Protein AF-A0A949YTV6-F1 (afdb_monomer)

Mean predicted aligned error: 7.36 Å

Nearest PDB structures (foldseek):
  6iu4-assembly1_A  TM=8.507E-01  e=2.478E-09  Eucalyptus grandis

Radius of gyration: 26.52 Å; Cα contacts (8 Å, |Δi|>4): 267; chains: 1; bounding box: 73×30×63 Å

Foldseek 3Di:
DLCLLQVLLLQLLLCLLQDQALVVSLVVSVVVLLVVLQCQLVVLLVVLVVVLVVLVVVLVVLLVVCVVCVVVLLVLQLVLVVVVPDDSVRSNVVSVVCVVPSVSSSQSSCCRVVVGHPVSRDDSNVRSNCRSVVSSVSNCQLSVLSVVDNGSVVSSVNSLVSSLVVQLVVQLVVCVVVVHDSNVSSVVSNVSSVVSSVVSNVNSNVCNVVVVVPD

Structure (mmCIF, N/CA/C/O backbone):
data_AF-A0A949YTV6-F1
#
_entry.id   AF-A0A949YTV6-F1
#
loop_
_atom_site.group_PDB
_atom_site.id
_atom_site.type_symbol
_atom_site.label_atom_id
_atom_site.label_alt_id
_atom_site.label_comp_id
_atom_site.label_asym_id
_atom_site.label_entity_id
_atom_site.label_seq_id
_atom_site.pdbx_PDB_ins_code
_atom_site.Cartn_x
_atom_site.Cartn_y
_atom_site.Cartn_z
_atom_site.occupancy
_atom_site.B_iso_or_equiv
_atom_site.auth_seq_id
_atom_site.auth_comp_id
_atom_site.auth_asym_id
_atom_site.auth_atom_id
_atom_site.pdbx_PDB_model_num
ATOM 1 N N . MET A 1 1 ? 1.262 -1.499 -7.527 1.00 82.75 1 MET A N 1
ATOM 2 C CA . MET A 1 1 ? 1.492 -1.363 -8.990 1.00 82.75 1 MET A CA 1
ATOM 3 C C . MET A 1 1 ? 2.377 -0.173 -9.334 1.00 82.75 1 MET A C 1
ATOM 5 O O . MET A 1 1 ? 3.362 -0.385 -10.026 1.00 82.75 1 MET A O 1
ATOM 9 N N . GLN A 1 2 ? 2.067 1.043 -8.862 1.00 87.38 2 GLN A N 1
ATOM 10 C CA . GLN A 1 2 ? 2.886 2.243 -9.114 1.00 87.38 2 GLN A CA 1
ATOM 11 C C . GLN A 1 2 ? 4.359 2.036 -8.726 1.00 87.38 2 GLN A C 1
ATOM 13 O O . GLN A 1 2 ? 5.235 2.284 -9.550 1.00 87.38 2 GLN A O 1
ATOM 18 N N . ASP A 1 3 ? 4.613 1.477 -7.539 1.00 88.75 3 ASP A N 1
ATOM 19 C CA . ASP A 1 3 ? 5.975 1.198 -7.060 1.00 88.75 3 ASP A CA 1
ATOM 20 C C . ASP A 1 3 ? 6.728 0.223 -7.965 1.00 88.75 3 ASP A C 1
ATOM 22 O O . ASP A 1 3 ? 7.871 0.475 -8.321 1.00 88.75 3 ASP A O 1
ATOM 26 N N . GLY A 1 4 ? 6.071 -0.848 -8.423 1.00 90.00 4 GLY A N 1
ATOM 27 C CA . GLY A 1 4 ? 6.680 -1.811 -9.346 1.00 90.00 4 GLY A CA 1
ATOM 28 C C . GLY A 1 4 ? 7.104 -1.167 -10.664 1.00 90.00 4 GLY A C 1
ATOM 29 O O . GLY A 1 4 ? 8.214 -1.390 -11.137 1.00 90.00 4 GLY A O 1
ATOM 30 N N . VAL A 1 5 ? 6.252 -0.307 -11.232 1.00 89.88 5 VAL A N 1
ATOM 31 C CA . VAL A 1 5 ? 6.587 0.434 -12.457 1.00 89.88 5 VAL A CA 1
ATOM 32 C C . VAL A 1 5 ? 7.770 1.377 -12.212 1.00 89.88 5 VAL A C 1
ATOM 34 O O . VAL A 1 5 ? 8.723 1.386 -12.988 1.00 89.88 5 VAL A O 1
ATOM 37 N N . LEU A 1 6 ? 7.724 2.166 -11.135 1.00 87.94 6 LEU A N 1
ATOM 38 C CA . LEU A 1 6 ? 8.714 3.205 -10.854 1.00 87.94 6 LEU A CA 1
ATOM 39 C C . LEU A 1 6 ? 10.080 2.623 -10.466 1.00 87.94 6 LEU A C 1
ATOM 41 O O . LEU A 1 6 ? 11.100 3.019 -11.030 1.00 87.94 6 LEU A O 1
ATOM 45 N N . THR A 1 7 ? 10.104 1.673 -9.530 1.00 89.62 7 THR A N 1
ATOM 46 C CA . THR A 1 7 ? 11.329 1.039 -9.034 1.00 89.62 7 THR A CA 1
ATOM 47 C C . THR A 1 7 ? 12.035 0.284 -10.152 1.00 89.62 7 THR A C 1
ATOM 49 O O . THR A 1 7 ? 13.228 0.496 -10.369 1.00 89.62 7 THR A O 1
ATOM 52 N N . THR A 1 8 ? 11.315 -0.541 -10.916 1.00 91.25 8 THR A N 1
ATOM 53 C CA . THR A 1 8 ? 11.933 -1.329 -11.988 1.00 91.25 8 THR A CA 1
ATOM 54 C C . THR A 1 8 ? 12.408 -0.447 -13.143 1.00 91.25 8 THR A C 1
ATOM 56 O O . THR A 1 8 ? 13.492 -0.684 -13.673 1.00 91.25 8 THR A O 1
ATOM 59 N N . ALA A 1 9 ? 11.678 0.618 -13.495 1.00 87.56 9 ALA A N 1
ATOM 60 C CA . ALA A 1 9 ? 12.146 1.588 -14.486 1.00 87.56 9 ALA A CA 1
ATOM 61 C C . ALA A 1 9 ? 13.418 2.324 -14.031 1.00 87.56 9 ALA A C 1
ATOM 63 O O . ALA A 1 9 ? 14.344 2.489 -14.824 1.00 87.56 9 ALA A O 1
ATOM 64 N N . GLY A 1 10 ? 13.495 2.724 -12.757 1.00 87.00 10 GLY A N 1
ATOM 65 C CA . GLY A 1 10 ? 14.688 3.348 -12.181 1.00 87.00 10 GLY A CA 1
ATOM 66 C C . GLY A 1 10 ? 15.906 2.420 -12.199 1.00 87.00 10 GLY A C 1
ATOM 67 O O . GLY A 1 10 ? 16.988 2.832 -12.615 1.00 87.00 10 GLY A O 1
ATOM 68 N N . VAL A 1 11 ? 15.717 1.149 -11.823 1.00 88.56 11 VAL A N 1
ATOM 69 C CA . VAL A 1 11 ? 16.764 0.115 -11.877 1.00 88.56 11 VAL A CA 1
ATOM 70 C C . VAL A 1 11 ? 17.242 -0.108 -13.312 1.00 88.56 11 VAL A C 1
ATOM 72 O O . VAL A 1 11 ? 18.444 -0.087 -13.560 1.00 88.56 11 VAL A O 1
ATOM 75 N N . LEU A 1 12 ? 16.328 -0.258 -14.275 1.00 88.50 12 LEU A N 1
ATOM 76 C CA . LEU A 1 12 ? 16.680 -0.431 -15.688 1.00 88.50 12 LEU A CA 1
ATOM 77 C C . LEU A 1 12 ? 17.428 0.782 -16.255 1.00 88.50 12 LEU A C 1
ATOM 79 O O . LEU A 1 12 ? 18.413 0.605 -16.976 1.00 88.50 12 LEU A O 1
ATOM 83 N N . ALA A 1 13 ? 17.008 2.000 -15.901 1.00 85.44 13 ALA A N 1
ATOM 84 C CA . ALA A 1 13 ? 17.680 3.232 -16.305 1.00 85.44 13 ALA A CA 1
ATOM 85 C C . ALA A 1 13 ? 19.103 3.327 -15.738 1.00 85.44 13 ALA A C 1
ATOM 87 O O . ALA A 1 13 ? 20.038 3.614 -16.487 1.00 85.44 13 ALA A O 1
ATOM 88 N N . GLY A 1 14 ? 19.283 3.026 -14.449 1.00 85.12 14 GLY A N 1
ATOM 89 C CA . GLY A 1 14 ? 20.597 3.019 -13.806 1.00 85.12 14 GLY A CA 1
ATOM 90 C C . GLY A 1 14 ? 21.525 1.943 -14.371 1.00 85.12 14 GLY A C 1
ATOM 91 O O . GLY A 1 14 ? 22.651 2.243 -14.767 1.00 85.12 14 GLY A O 1
ATOM 92 N N . LEU A 1 15 ? 21.038 0.705 -14.498 1.00 86.19 15 LEU A N 1
ATOM 93 C CA . LEU A 1 15 ? 21.809 -0.408 -15.058 1.00 86.19 15 LEU A CA 1
ATOM 94 C C . LEU A 1 15 ? 22.206 -0.161 -16.515 1.00 86.19 15 LEU A C 1
ATOM 96 O O . LEU A 1 15 ? 23.320 -0.489 -16.900 1.00 86.19 15 LEU A O 1
ATOM 100 N N . SER A 1 16 ? 21.340 0.463 -17.313 1.00 83.56 16 SER A N 1
ATOM 101 C CA . SER A 1 16 ? 21.651 0.783 -18.715 1.00 83.56 16 SER A CA 1
ATOM 102 C C . SER A 1 16 ? 22.637 1.938 -18.873 1.00 83.56 16 SER A C 1
ATOM 104 O O . SER A 1 16 ? 23.273 2.050 -19.918 1.00 83.56 16 SER A O 1
ATOM 106 N N . GLY A 1 17 ? 22.757 2.801 -17.859 1.00 77.69 17 GLY A N 1
ATOM 107 C CA . GLY A 1 17 ? 23.808 3.817 -17.781 1.00 77.69 17 GLY A CA 1
ATOM 108 C C . GLY A 1 17 ? 25.151 3.260 -17.298 1.00 77.69 17 GLY A C 1
ATOM 109 O O . GLY A 1 17 ? 26.191 3.806 -17.653 1.00 77.69 17 GLY A O 1
ATOM 110 N N . ALA A 1 18 ? 25.135 2.172 -16.519 1.00 77.38 18 ALA A N 1
ATOM 111 C CA . ALA A 1 18 ? 26.327 1.581 -15.910 1.00 77.38 18 ALA A CA 1
ATOM 112 C C . ALA A 1 18 ? 26.917 0.392 -16.691 1.00 77.38 18 ALA A C 1
ATOM 114 O O . ALA A 1 18 ? 28.128 0.189 -16.669 1.00 77.38 18 ALA A O 1
ATOM 115 N N . VAL A 1 19 ? 26.085 -0.407 -17.367 1.00 78.50 19 VAL A N 1
ATOM 116 C CA . VAL A 1 19 ? 26.464 -1.697 -17.962 1.00 78.50 19 VAL A CA 1
ATOM 117 C C . VAL A 1 19 ? 26.129 -1.724 -19.453 1.00 78.50 19 VAL A C 1
ATOM 119 O O . VAL A 1 19 ? 25.004 -1.448 -19.863 1.00 78.50 19 VAL A O 1
ATOM 122 N N . ALA A 1 20 ? 27.103 -2.109 -20.284 1.00 72.44 20 ALA A N 1
ATOM 123 C CA . ALA A 1 20 ? 26.919 -2.193 -21.736 1.00 72.44 20 ALA A CA 1
ATOM 124 C C . ALA A 1 20 ? 26.179 -3.470 -22.184 1.00 72.44 20 ALA A C 1
ATOM 126 O O . ALA A 1 20 ? 25.491 -3.467 -23.208 1.00 72.44 20 ALA A O 1
ATOM 127 N N . ASN A 1 21 ? 26.310 -4.566 -21.428 1.00 85.25 21 ASN A N 1
ATOM 128 C CA . ASN A 1 21 ? 25.748 -5.866 -21.783 1.00 85.25 21 ASN A CA 1
ATOM 129 C C . ASN A 1 21 ? 24.251 -5.956 -21.441 1.00 85.25 21 ASN A C 1
ATOM 131 O O . ASN A 1 21 ? 23.865 -6.007 -20.274 1.00 85.25 21 ASN A O 1
ATOM 135 N N . HIS A 1 22 ? 23.418 -6.050 -22.478 1.00 84.88 22 HIS A N 1
ATOM 136 C CA . HIS A 1 22 ? 21.964 -6.165 -22.373 1.00 84.88 22 HIS A CA 1
ATOM 137 C C . HIS A 1 22 ? 21.504 -7.322 -21.467 1.00 84.88 22 HIS A C 1
ATOM 139 O O . HIS A 1 22 ? 20.634 -7.133 -20.617 1.00 84.88 22 HIS A O 1
ATOM 145 N N . SER A 1 23 ? 22.119 -8.502 -21.585 1.00 86.06 23 SER A N 1
ATOM 146 C CA . SER A 1 23 ? 21.720 -9.689 -20.816 1.00 86.06 23 SER A CA 1
ATOM 147 C C . SER A 1 23 ? 21.952 -9.516 -19.313 1.00 86.06 23 SER A C 1
ATOM 149 O O . SER A 1 23 ? 21.157 -9.993 -18.505 1.00 86.06 23 SER A O 1
ATOM 151 N N . GLN A 1 24 ? 23.013 -8.798 -18.927 1.00 87.81 24 GLN A N 1
ATOM 152 C CA . GL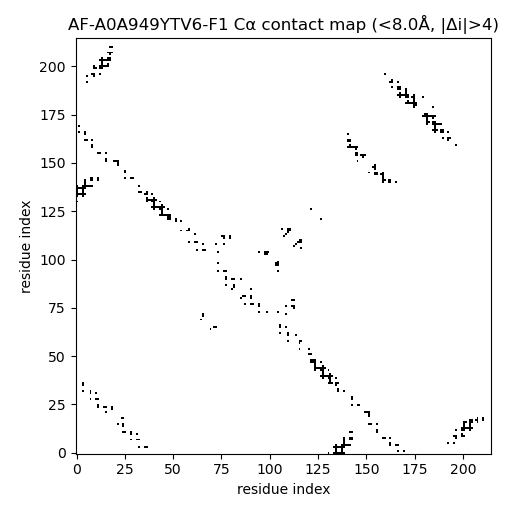N A 1 24 ? 23.293 -8.488 -17.522 1.00 87.81 24 GLN A CA 1
ATOM 153 C C . GLN A 1 24 ? 22.253 -7.519 -16.947 1.00 87.81 24 GLN A C 1
ATOM 155 O O . GLN A 1 24 ? 21.795 -7.714 -15.822 1.00 87.81 24 GLN A O 1
ATOM 160 N N . VAL A 1 25 ? 21.830 -6.523 -17.736 1.00 87.88 25 VAL A N 1
ATOM 161 C CA . VAL A 1 25 ? 20.777 -5.573 -17.344 1.00 87.88 25 VAL A CA 1
ATOM 162 C C . VAL A 1 25 ? 19.451 -6.297 -17.102 1.00 87.88 25 VAL A C 1
ATOM 164 O O . VAL A 1 25 ? 18.827 -6.096 -16.062 1.00 87.88 25 VAL A O 1
ATOM 167 N N . VAL A 1 26 ? 19.043 -7.176 -18.024 1.00 89.00 26 VAL A N 1
ATOM 168 C CA . VAL A 1 26 ? 17.791 -7.945 -17.906 1.00 89.00 26 VAL A CA 1
ATOM 169 C C . VAL A 1 26 ? 17.809 -8.852 -16.678 1.00 89.00 26 VAL A C 1
ATOM 171 O O . VAL A 1 26 ? 16.862 -8.837 -15.893 1.00 89.00 26 VAL A O 1
ATOM 174 N N . LEU A 1 27 ? 18.888 -9.615 -16.480 1.00 91.44 27 LEU A N 1
ATOM 175 C CA . LEU A 1 27 ? 19.001 -10.541 -15.352 1.00 91.44 27 LEU A CA 1
ATOM 176 C C . LEU A 1 27 ? 18.940 -9.803 -14.008 1.00 91.44 27 LEU A C 1
ATOM 178 O O . LEU A 1 27 ? 18.187 -10.200 -13.117 1.00 91.44 27 LEU A O 1
ATOM 182 N N . ALA A 1 28 ? 19.689 -8.706 -13.877 1.00 91.12 28 ALA A N 1
ATOM 183 C CA . ALA A 1 28 ? 19.696 -7.897 -12.664 1.00 91.12 28 ALA A CA 1
ATOM 184 C C . ALA A 1 28 ? 18.329 -7.243 -12.402 1.00 91.12 28 ALA A C 1
ATOM 186 O O . ALA A 1 28 ? 17.863 -7.228 -11.262 1.00 91.12 28 ALA A O 1
ATOM 187 N N . ALA A 1 29 ? 17.645 -6.763 -13.444 1.00 91.12 29 ALA A N 1
ATOM 188 C CA . ALA A 1 29 ? 16.316 -6.174 -13.311 1.00 91.12 29 ALA A CA 1
ATOM 189 C C . ALA A 1 29 ? 15.246 -7.204 -12.914 1.00 91.12 29 ALA A C 1
ATOM 191 O O . ALA A 1 29 ? 14.389 -6.898 -12.083 1.00 91.12 29 ALA A O 1
ATOM 192 N N . LEU A 1 30 ? 15.306 -8.429 -13.448 1.00 93.25 30 LEU A N 1
ATOM 193 C CA . LEU A 1 30 ? 14.420 -9.527 -13.047 1.00 93.25 30 LEU A CA 1
ATOM 194 C C . LEU A 1 30 ? 14.649 -9.929 -11.586 1.00 93.25 30 LEU A C 1
ATOM 196 O O . LEU A 1 30 ? 13.688 -10.031 -10.824 1.00 93.25 30 LEU A O 1
ATOM 200 N N . ALA A 1 31 ? 15.911 -10.093 -11.178 1.00 94.56 31 ALA A N 1
ATOM 201 C CA . ALA A 1 31 ? 16.261 -10.420 -9.798 1.00 94.56 31 ALA A CA 1
ATOM 202 C C . ALA A 1 31 ? 15.810 -9.321 -8.821 1.00 94.56 31 ALA A C 1
ATOM 204 O O . ALA A 1 31 ? 15.163 -9.607 -7.813 1.00 94.56 31 ALA A O 1
ATOM 205 N N . SER A 1 32 ? 16.083 -8.055 -9.153 1.00 92.94 32 SER A N 1
ATOM 206 C CA . SER A 1 32 ? 15.650 -6.898 -8.363 1.00 92.94 32 SER A CA 1
ATOM 207 C C . SER A 1 32 ? 14.125 -6.805 -8.273 1.00 92.94 32 SER A C 1
ATOM 209 O O . SER A 1 32 ? 13.589 -6.549 -7.198 1.00 92.94 32 SER A O 1
ATOM 211 N N . THR A 1 33 ? 13.416 -7.086 -9.368 1.00 94.00 33 THR A N 1
ATOM 212 C CA . THR A 1 33 ? 11.948 -7.092 -9.396 1.00 94.00 33 THR A CA 1
ATOM 213 C C . THR A 1 33 ? 11.367 -8.189 -8.509 1.00 94.00 33 THR A C 1
ATOM 215 O O . THR A 1 33 ? 10.435 -7.924 -7.752 1.00 94.00 33 THR A O 1
ATOM 218 N N . ALA A 1 34 ? 11.918 -9.405 -8.561 1.00 95.56 34 ALA A N 1
ATOM 219 C CA . ALA A 1 34 ? 11.479 -10.505 -7.706 1.00 95.56 34 ALA A CA 1
ATOM 220 C C . ALA A 1 34 ? 11.702 -10.182 -6.219 1.00 95.56 34 ALA A C 1
ATOM 222 O O . ALA A 1 34 ? 10.792 -10.345 -5.406 1.00 95.56 34 ALA A O 1
ATOM 223 N N . ALA A 1 35 ? 12.879 -9.648 -5.877 1.00 96.06 35 ALA A N 1
ATOM 224 C CA . ALA A 1 35 ? 13.181 -9.198 -4.521 1.00 96.06 35 ALA A CA 1
ATOM 225 C C . ALA A 1 35 ? 12.243 -8.063 -4.068 1.00 96.06 35 ALA A C 1
ATOM 227 O O . ALA A 1 35 ? 11.734 -8.094 -2.949 1.00 96.06 35 ALA A O 1
ATOM 228 N N . GLY A 1 36 ? 11.963 -7.095 -4.945 1.00 94.88 36 GLY A N 1
ATOM 229 C CA . GLY A 1 36 ? 11.040 -5.992 -4.679 1.00 94.88 36 GLY A CA 1
ATOM 230 C C . GLY A 1 36 ? 9.603 -6.460 -4.448 1.00 94.88 36 GLY A C 1
ATOM 231 O O . GLY A 1 36 ? 8.969 -6.022 -3.491 1.00 94.88 36 GLY A O 1
ATOM 232 N N . ALA A 1 37 ? 9.111 -7.402 -5.258 1.00 95.94 37 ALA A N 1
ATOM 233 C CA . ALA A 1 37 ? 7.772 -7.970 -5.111 1.00 95.94 37 ALA A CA 1
ATOM 234 C C . ALA A 1 37 ? 7.609 -8.716 -3.779 1.00 95.94 37 ALA A C 1
ATOM 236 O O . ALA A 1 37 ? 6.619 -8.512 -3.077 1.00 95.94 37 ALA A O 1
ATOM 237 N N . LEU A 1 38 ? 8.596 -9.542 -3.413 1.00 96.19 38 LEU A N 1
ATOM 238 C CA . LEU A 1 38 ? 8.605 -10.254 -2.133 1.00 96.19 38 LEU A CA 1
ATOM 239 C C . LEU A 1 38 ? 8.688 -9.286 -0.952 1.00 96.19 38 LEU A C 1
ATOM 241 O O . LEU A 1 38 ? 7.943 -9.444 0.009 1.00 96.19 38 LEU A O 1
ATOM 245 N N . SER A 1 39 ? 9.549 -8.269 -1.038 1.00 96.06 39 SER A N 1
ATOM 246 C CA . SER A 1 39 ? 9.704 -7.253 0.007 1.00 96.06 39 SER A CA 1
ATOM 247 C C . SER A 1 39 ? 8.415 -6.459 0.224 1.00 96.06 39 SER A C 1
ATOM 249 O O . SER A 1 39 ? 7.962 -6.326 1.356 1.00 96.06 39 SER A O 1
ATOM 251 N N . MET A 1 40 ? 7.765 -6.005 -0.853 1.00 95.56 40 MET A N 1
ATOM 252 C CA . MET A 1 40 ? 6.489 -5.289 -0.765 1.00 95.56 40 MET A CA 1
ATOM 253 C C . MET A 1 40 ? 5.368 -6.169 -0.214 1.00 95.56 40 MET A C 1
ATOM 255 O O . MET A 1 40 ? 4.612 -5.724 0.646 1.00 95.56 40 MET A O 1
ATOM 259 N N . GLY A 1 41 ? 5.273 -7.424 -0.664 1.00 96.44 41 GLY A N 1
ATOM 260 C CA . GLY A 1 41 ? 4.266 -8.351 -0.152 1.00 96.44 41 GLY A CA 1
ATOM 261 C C . GLY A 1 41 ? 4.476 -8.694 1.324 1.00 96.44 41 GLY A C 1
ATOM 262 O O . GLY A 1 41 ? 3.528 -8.670 2.106 1.00 96.44 41 GLY A O 1
ATOM 263 N N . ALA A 1 42 ? 5.721 -8.949 1.732 1.00 96.44 42 ALA A N 1
ATOM 264 C CA . ALA A 1 42 ? 6.061 -9.187 3.131 1.00 96.44 42 ALA A CA 1
ATOM 265 C C . ALA A 1 42 ? 5.835 -7.936 3.994 1.00 96.44 42 ALA A C 1
ATOM 267 O O . ALA A 1 42 ? 5.290 -8.043 5.087 1.00 96.44 42 ALA A O 1
ATOM 268 N N . GLY A 1 43 ? 6.208 -6.753 3.499 1.00 95.69 43 GLY A N 1
ATOM 269 C CA . GLY A 1 43 ? 6.016 -5.482 4.195 1.00 95.69 43 GLY A CA 1
ATOM 270 C C . GLY A 1 43 ? 4.542 -5.170 4.440 1.00 95.69 43 GLY A C 1
ATOM 271 O O . GLY A 1 43 ? 4.177 -4.825 5.560 1.00 95.69 43 GLY A O 1
ATOM 272 N N . ALA A 1 44 ? 3.693 -5.368 3.431 1.00 95.94 44 ALA A N 1
ATOM 273 C CA . ALA A 1 44 ? 2.247 -5.218 3.565 1.00 95.94 44 ALA A CA 1
ATOM 274 C C . ALA A 1 44 ? 1.663 -6.236 4.555 1.00 95.94 44 ALA A C 1
ATOM 276 O O . ALA A 1 44 ? 0.997 -5.842 5.505 1.00 95.94 44 ALA A O 1
ATOM 277 N N . TYR A 1 45 ? 2.016 -7.522 4.429 1.00 96.25 45 TYR A N 1
ATOM 278 C CA . TYR A 1 45 ? 1.595 -8.551 5.386 1.00 96.25 45 TYR A CA 1
ATOM 279 C C . TYR A 1 45 ? 1.954 -8.180 6.830 1.00 96.25 45 TYR A C 1
ATOM 281 O O . TYR A 1 45 ? 1.099 -8.210 7.713 1.00 96.25 45 TYR A O 1
ATOM 289 N N . LEU A 1 46 ? 3.217 -7.823 7.078 1.00 95.88 46 LEU A N 1
ATOM 290 C CA . LEU A 1 46 ? 3.697 -7.482 8.415 1.00 95.88 46 LEU A CA 1
ATOM 291 C C . LEU A 1 46 ? 3.027 -6.211 8.943 1.00 95.88 46 LEU A C 1
ATOM 293 O O . LEU A 1 46 ? 2.649 -6.181 10.111 1.00 95.88 46 LEU A O 1
ATOM 297 N N . GLY A 1 47 ? 2.843 -5.198 8.091 1.00 95.50 47 GLY A N 1
ATOM 298 C CA . GLY A 1 47 ? 2.155 -3.956 8.438 1.00 95.50 47 GLY A CA 1
ATOM 299 C C . GLY A 1 47 ? 0.704 -4.202 8.843 1.00 95.50 47 GLY A C 1
ATOM 300 O O . GLY A 1 47 ? 0.315 -3.883 9.964 1.00 95.50 47 GLY A O 1
ATOM 301 N N . THR A 1 48 ? -0.075 -4.859 7.981 1.00 95.50 48 THR A N 1
ATOM 302 C CA . THR A 1 48 ? -1.479 -5.191 8.262 1.00 95.50 48 THR A CA 1
ATOM 303 C C . THR A 1 48 ? -1.624 -6.100 9.479 1.00 95.50 48 THR A C 1
ATOM 305 O O . THR A 1 48 ? -2.565 -5.946 10.259 1.00 95.50 48 THR A O 1
ATOM 308 N N . ASN A 1 49 ? -0.713 -7.063 9.654 1.00 94.31 49 ASN A N 1
ATOM 309 C CA . ASN A 1 49 ? -0.741 -7.958 10.804 1.00 94.31 49 ASN A CA 1
ATOM 310 C C . ASN A 1 49 ? -0.468 -7.194 12.105 1.00 94.31 49 ASN A C 1
ATOM 312 O O . ASN A 1 49 ? -1.221 -7.351 13.060 1.00 94.31 49 ASN A O 1
ATOM 316 N N . ALA A 1 50 ? 0.539 -6.317 12.127 1.00 94.12 50 ALA A N 1
ATOM 317 C CA . ALA A 1 50 ? 0.844 -5.492 13.293 1.00 94.12 50 ALA A CA 1
ATOM 318 C C . ALA A 1 50 ? -0.317 -4.547 13.648 1.00 94.12 50 ALA A C 1
ATOM 320 O O . ALA A 1 50 ? -0.712 -4.465 14.810 1.00 94.12 50 ALA A O 1
ATOM 321 N N . GLU A 1 51 ? -0.919 -3.881 12.657 1.00 93.50 51 GLU A N 1
ATOM 322 C CA . GLU A 1 51 ? -2.115 -3.054 12.869 1.00 93.50 51 GLU A CA 1
ATOM 323 C C . GLU A 1 51 ? -3.282 -3.877 13.431 1.00 93.50 51 GLU A C 1
ATOM 325 O O . GLU A 1 51 ? -3.977 -3.440 14.352 1.00 93.50 51 GLU A O 1
ATOM 330 N N . SER A 1 52 ? -3.468 -5.098 12.926 1.00 92.94 52 SER A N 1
ATOM 331 C CA . SER A 1 52 ? -4.511 -6.010 13.399 1.00 92.94 52 SER A CA 1
ATOM 332 C C . SER A 1 52 ? -4.264 -6.481 14.831 1.00 92.94 52 SER A C 1
ATOM 334 O O . SER A 1 52 ? -5.207 -6.536 15.615 1.00 92.94 52 SER A O 1
ATOM 336 N N . GLU A 1 53 ? -3.021 -6.793 15.201 1.00 94.12 53 GLU A N 1
ATOM 337 C CA . GLU A 1 53 ? -2.641 -7.169 16.568 1.00 94.12 53 GLU A CA 1
ATOM 338 C C . GLU A 1 53 ? -2.889 -6.021 17.553 1.00 94.12 53 GLU A C 1
ATOM 340 O O . GLU A 1 53 ? -3.490 -6.230 18.611 1.00 94.12 53 GLU A O 1
ATOM 345 N N . VAL A 1 54 ? -2.507 -4.793 17.182 1.00 93.69 54 VAL A N 1
ATOM 346 C CA . VAL A 1 54 ? -2.786 -3.593 17.982 1.00 93.69 54 VAL A CA 1
ATOM 347 C C . VAL A 1 54 ? -4.292 -3.425 18.165 1.00 93.69 54 VAL A C 1
ATOM 349 O O . VAL A 1 54 ? -4.759 -3.337 19.302 1.00 93.69 54 VAL A O 1
ATOM 352 N N . LEU A 1 55 ? -5.070 -3.475 17.081 1.00 92.75 55 LEU A N 1
ATOM 353 C CA . LEU A 1 55 ? -6.524 -3.332 17.138 1.00 92.75 55 LEU A CA 1
ATOM 354 C C . LEU A 1 55 ? -7.188 -4.426 17.990 1.00 92.75 55 LEU A C 1
ATOM 356 O O . LEU A 1 55 ? -8.094 -4.137 18.771 1.00 92.75 55 LEU A O 1
ATOM 360 N N . GLN A 1 56 ? -6.742 -5.678 17.874 1.00 93.81 56 GLN A N 1
ATOM 361 C CA . GLN A 1 56 ? -7.241 -6.779 18.704 1.00 93.81 56 GLN A CA 1
ATOM 362 C C . GLN A 1 56 ? -6.937 -6.557 20.186 1.00 93.81 56 GLN A C 1
ATOM 364 O O . GLN A 1 56 ? -7.798 -6.820 21.028 1.00 93.81 56 GLN A O 1
ATOM 369 N N . SER A 1 57 ? -5.742 -6.057 20.509 1.00 94.31 57 SER A N 1
ATOM 370 C CA . SER A 1 57 ? -5.362 -5.761 21.891 1.00 94.31 57 SER A CA 1
ATOM 371 C C . SER A 1 57 ? -6.206 -4.633 22.490 1.00 94.31 57 SER A C 1
ATOM 373 O O . SER A 1 57 ? -6.672 -4.758 23.623 1.00 94.31 57 SER A O 1
ATOM 375 N N . GLU A 1 58 ? -6.485 -3.583 21.716 1.00 93.69 58 GLU A N 1
ATOM 376 C CA . GLU A 1 58 ? -7.322 -2.461 22.145 1.00 93.69 58 GLU A CA 1
ATOM 377 C C . GLU A 1 58 ? -8.790 -2.880 22.301 1.00 93.69 58 GLU A C 1
ATOM 379 O O . GLU A 1 58 ? -9.419 -2.548 23.302 1.00 93.69 58 GLU A O 1
ATOM 384 N N . LEU A 1 59 ? -9.320 -3.713 21.395 1.00 92.81 59 LEU A N 1
ATOM 385 C CA . LEU A 1 59 ? -10.652 -4.311 21.555 1.00 92.81 59 LEU A CA 1
ATOM 386 C C . LEU A 1 59 ? -10.745 -5.175 22.822 1.00 92.81 59 LEU A C 1
ATOM 388 O O . LEU A 1 59 ? -11.724 -5.095 23.560 1.00 92.81 59 LEU A O 1
ATOM 392 N N . ALA A 1 60 ? -9.727 -5.993 23.107 1.00 93.56 60 ALA A N 1
ATOM 393 C CA . ALA A 1 60 ? -9.704 -6.828 24.307 1.00 93.56 60 ALA A CA 1
ATOM 394 C C . ALA A 1 60 ? -9.645 -5.996 25.602 1.00 93.56 60 ALA A C 1
ATOM 396 O O . ALA A 1 60 ? -10.311 -6.335 26.586 1.00 93.56 60 ALA A O 1
ATOM 397 N N . ARG A 1 61 ? -8.881 -4.897 25.596 1.00 93.38 61 ARG A N 1
ATOM 398 C CA . ARG A 1 61 ? -8.813 -3.934 26.705 1.00 93.38 61 ARG A CA 1
ATOM 399 C C . ARG A 1 61 ? -10.149 -3.232 26.912 1.00 93.38 61 ARG A C 1
ATOM 401 O O . ARG A 1 61 ? -10.707 -3.343 27.998 1.00 93.38 61 ARG A O 1
ATOM 408 N N . ALA A 1 62 ? -10.703 -2.624 25.861 1.00 91.88 62 ALA A N 1
ATOM 409 C CA . ALA A 1 62 ? -11.991 -1.935 25.912 1.00 91.88 62 ALA A CA 1
ATOM 410 C C . ALA A 1 62 ? -13.097 -2.853 26.445 1.00 91.88 62 ALA A C 1
ATOM 412 O O . ALA A 1 62 ? -13.843 -2.479 27.348 1.00 91.88 62 ALA A O 1
ATOM 413 N N . ARG A 1 63 ? -13.153 -4.097 25.956 1.00 93.19 63 ARG A N 1
ATOM 414 C CA . ARG A 1 63 ? -14.086 -5.106 26.458 1.00 93.19 63 ARG A CA 1
ATOM 415 C C . ARG A 1 63 ? -13.911 -5.372 27.952 1.00 93.19 63 ARG A C 1
ATOM 417 O O . ARG A 1 63 ? -14.898 -5.386 28.682 1.00 93.19 63 ARG A O 1
ATOM 424 N N . THR A 1 64 ? -12.673 -5.569 28.401 1.00 93.62 64 THR A N 1
ATOM 425 C CA . THR A 1 64 ? -12.369 -5.820 29.818 1.00 93.62 64 THR A CA 1
ATOM 426 C C . THR A 1 64 ? -12.796 -4.641 30.695 1.00 93.62 64 THR A C 1
ATOM 428 O O . THR A 1 64 ? -13.355 -4.846 31.773 1.00 93.62 64 THR A O 1
ATOM 431 N N . ASP A 1 65 ? -12.583 -3.411 30.232 1.00 91.62 65 ASP A N 1
ATOM 432 C CA . ASP A 1 65 ? -12.966 -2.202 30.961 1.00 91.62 65 ASP A CA 1
ATOM 433 C C . ASP A 1 65 ? -14.491 -2.037 31.034 1.00 91.62 65 ASP A C 1
ATOM 435 O O . ASP A 1 65 ? -15.029 -1.768 32.111 1.00 91.62 65 ASP A O 1
ATOM 439 N N . ILE A 1 66 ? -15.209 -2.296 29.933 1.00 92.06 66 ILE A N 1
ATOM 440 C CA . ILE A 1 66 ? -16.682 -2.276 29.898 1.00 92.06 66 ILE A CA 1
ATOM 441 C C . ILE A 1 66 ? -17.266 -3.350 30.826 1.00 92.06 66 ILE A C 1
ATOM 443 O O . ILE A 1 66 ? -18.228 -3.086 31.545 1.00 92.06 66 ILE A O 1
ATOM 447 N N . GLU A 1 67 ? -16.693 -4.556 30.839 1.00 92.38 67 GLU A N 1
ATOM 448 C CA . GLU A 1 67 ? -17.144 -5.652 31.705 1.00 92.38 67 GLU A CA 1
ATOM 449 C C . GLU A 1 67 ? -16.895 -5.350 33.193 1.00 92.38 67 GLU A C 1
ATOM 451 O O . GLU A 1 67 ? -17.721 -5.695 34.040 1.00 92.38 67 GLU A O 1
ATOM 456 N N . ARG A 1 68 ? -15.795 -4.661 33.524 1.00 94.06 68 ARG A N 1
ATOM 457 C CA . ARG A 1 68 ? -15.483 -4.238 34.900 1.00 94.06 68 ARG A CA 1
ATOM 458 C C . ARG A 1 68 ? -16.347 -3.073 35.374 1.00 94.06 68 ARG A C 1
ATOM 460 O O . ARG A 1 68 ? -16.703 -3.025 36.551 1.00 94.06 68 ARG A O 1
ATOM 467 N N . GLN A 1 69 ? -16.644 -2.116 34.496 1.00 92.94 69 GLN A N 1
ATOM 468 C CA . GLN A 1 69 ? -17.335 -0.869 34.838 1.00 92.94 69 GLN A CA 1
ATOM 469 C C . GLN A 1 69 ? -18.474 -0.562 33.846 1.00 92.94 69 GLN A C 1
ATOM 471 O O . GLN A 1 69 ? -18.460 0.466 33.166 1.00 92.94 69 GLN A O 1
ATOM 476 N N . PRO A 1 70 ? -19.521 -1.409 33.789 1.00 90.69 70 PRO A N 1
ATOM 477 C CA . PRO A 1 70 ? -20.586 -1.280 32.793 1.00 90.69 70 PRO A CA 1
ATOM 478 C C . PRO A 1 70 ? -21.408 0.003 32.955 1.00 90.69 70 PRO A C 1
ATOM 480 O O . PRO A 1 70 ? -21.964 0.499 31.979 1.00 90.69 70 PRO A O 1
ATOM 483 N N . TYR A 1 71 ? -21.482 0.557 34.168 1.00 92.50 71 TYR A N 1
ATOM 484 C CA . TYR A 1 71 ? -22.189 1.811 34.429 1.00 92.50 71 TYR A CA 1
ATOM 485 C C . TYR A 1 71 ? -21.505 3.009 33.748 1.00 92.50 71 TYR A C 1
ATOM 487 O O . TYR A 1 71 ? -22.196 3.828 33.150 1.00 92.50 71 TYR A O 1
ATOM 495 N N . LEU A 1 72 ? -20.165 3.063 33.743 1.00 93.44 72 LEU A N 1
ATOM 496 C CA . LEU A 1 72 ? -19.417 4.119 33.049 1.00 93.44 72 LEU A CA 1
ATOM 497 C C . LEU A 1 72 ? -19.598 4.023 31.535 1.00 93.44 72 LEU A C 1
ATOM 499 O O . LEU A 1 72 ? -19.774 5.039 30.871 1.00 93.44 72 LEU A O 1
ATOM 503 N N . ALA A 1 73 ? -19.611 2.805 30.988 1.00 91.88 73 ALA A N 1
ATOM 504 C CA . ALA A 1 73 ? -19.868 2.593 29.565 1.00 91.88 73 ALA A CA 1
ATOM 505 C C . ALA A 1 73 ? -21.284 3.044 29.159 1.00 91.88 73 ALA A C 1
ATOM 507 O O . ALA A 1 73 ? -21.470 3.603 28.081 1.00 91.88 73 ALA A O 1
ATOM 508 N N . GLN A 1 74 ? -22.283 2.836 30.021 1.00 93.88 74 GLN A N 1
ATOM 509 C CA . GLN A 1 74 ? -23.656 3.299 29.791 1.00 93.88 74 GLN A CA 1
ATOM 510 C C . GLN A 1 74 ? -23.764 4.826 29.811 1.00 93.88 74 GLN A C 1
ATOM 512 O O . GLN A 1 74 ? -24.423 5.399 28.945 1.00 93.88 74 GLN A O 1
ATOM 517 N N . GLU A 1 75 ? -23.113 5.480 30.773 1.00 94.50 75 GLU A N 1
ATOM 518 C CA . GLU A 1 75 ? -23.094 6.941 30.881 1.00 94.50 75 GLU A CA 1
ATOM 519 C C . GLU A 1 75 ? -22.360 7.578 29.694 1.00 94.50 75 GLU A C 1
ATOM 521 O O . GLU A 1 75 ? -22.909 8.449 29.025 1.00 94.50 75 GLU A O 1
ATOM 526 N N . ALA A 1 76 ? -21.192 7.048 29.324 1.00 94.12 76 ALA A N 1
ATOM 527 C CA . ALA A 1 76 ? -20.454 7.500 28.147 1.00 94.12 76 ALA A CA 1
ATOM 528 C C . ALA A 1 76 ? -21.229 7.281 26.832 1.00 94.12 76 ALA A C 1
ATOM 530 O O . ALA A 1 76 ? -21.172 8.122 25.933 1.00 94.12 76 ALA A O 1
ATOM 531 N N . LEU A 1 77 ? -21.984 6.180 26.707 1.00 95.12 77 LEU A N 1
ATOM 532 C CA . LEU A 1 77 ? -22.879 5.965 25.565 1.00 95.12 77 LEU A CA 1
ATOM 533 C C . LEU A 1 77 ? -24.018 6.988 25.532 1.00 95.12 77 LEU A C 1
ATOM 535 O O . LEU A 1 77 ? -24.356 7.466 24.451 1.00 95.12 77 LEU A O 1
ATOM 539 N N . LEU A 1 78 ? -24.609 7.325 26.680 1.00 95.69 78 LEU A N 1
ATOM 540 C CA . LEU A 1 78 ? -25.650 8.349 26.763 1.00 95.69 78 LEU A CA 1
ATOM 541 C C . LEU A 1 78 ? -25.116 9.706 26.292 1.00 95.69 78 LEU A C 1
ATOM 543 O O . LEU A 1 78 ? -25.711 10.311 25.402 1.00 95.69 78 LEU A O 1
ATOM 547 N N . ASP A 1 79 ? -23.963 10.124 26.816 1.00 95.56 79 ASP A N 1
ATOM 548 C CA . ASP A 1 79 ? -23.299 11.372 26.430 1.00 95.56 79 ASP A CA 1
ATOM 549 C C . ASP A 1 79 ? -22.974 11.406 24.930 1.00 95.56 79 ASP A C 1
ATOM 551 O O . ASP A 1 79 ? -23.114 12.438 24.269 1.00 95.56 79 ASP A O 1
ATOM 555 N N . GLN A 1 80 ? -22.544 10.275 24.363 1.00 95.56 80 GLN A N 1
ATOM 556 C CA . GLN A 1 80 ? -22.256 10.173 22.936 1.00 95.56 80 GLN A CA 1
ATOM 557 C C . GLN A 1 80 ? -23.527 10.287 22.084 1.00 95.56 80 GLN A C 1
ATOM 559 O O . GLN A 1 80 ? -23.522 10.977 21.067 1.00 95.56 80 GLN A O 1
ATOM 564 N N . LEU A 1 81 ? -24.630 9.663 22.503 1.00 95.25 81 LEU A N 1
ATOM 565 C CA . LEU A 1 81 ? -25.917 9.773 21.812 1.00 95.25 81 LEU A CA 1
ATOM 566 C C . LEU A 1 81 ? -26.478 11.200 21.873 1.00 95.25 81 LEU A C 1
ATOM 568 O O . LEU A 1 81 ? -27.062 11.666 20.894 1.00 95.25 81 LEU A O 1
ATOM 572 N N . GLU A 1 82 ? -26.273 11.914 22.981 1.00 95.88 82 GLU A N 1
ATOM 573 C CA . GLU A 1 82 ? -26.632 13.333 23.083 1.00 95.88 82 GLU A CA 1
ATOM 574 C C . GLU A 1 82 ? -25.838 14.194 22.095 1.00 95.88 82 GLU A C 1
ATOM 576 O O . GLU A 1 82 ? -26.419 15.023 21.393 1.00 95.88 82 GLU A O 1
ATOM 581 N N . LYS A 1 83 ? -24.528 13.947 21.956 1.00 94.94 83 LYS A N 1
ATOM 582 C CA . LYS A 1 83 ? -23.682 14.619 20.950 1.00 94.94 83 LYS A CA 1
ATOM 583 C C . LYS A 1 83 ? -24.099 14.304 19.513 1.00 94.94 83 LYS A C 1
ATOM 585 O O . LYS A 1 83 ? -23.955 15.153 18.639 1.00 94.94 83 LYS A O 1
ATOM 590 N N . GLU A 1 84 ? -24.627 13.107 19.266 1.00 94.12 84 GLU A N 1
ATOM 591 C CA . GLU A 1 84 ? -25.203 12.706 17.975 1.00 94.12 84 GLU A CA 1
ATOM 592 C C . GLU A 1 84 ? -26.597 13.322 17.719 1.00 94.12 84 GLU A C 1
ATOM 594 O O . GLU A 1 84 ? -27.146 13.168 16.627 1.00 94.12 84 GLU A O 1
ATOM 599 N N . GLY A 1 85 ? -27.160 14.053 18.690 1.00 95.00 85 GLY A N 1
ATOM 600 C CA . GLY A 1 85 ? -28.397 14.823 18.549 1.00 95.00 85 GLY A CA 1
ATOM 601 C C . GLY A 1 85 ? -29.637 14.184 19.176 1.00 95.00 85 GLY A C 1
ATOM 602 O O . GLY A 1 85 ? -30.743 14.692 18.980 1.00 95.00 85 GLY A O 1
ATOM 603 N N . LEU A 1 86 ? -29.503 13.087 19.929 1.00 96.25 86 LEU A N 1
ATOM 604 C CA . LEU A 1 86 ? -30.632 12.518 20.667 1.00 96.25 86 LEU A CA 1
ATOM 605 C C . LEU A 1 86 ? -30.908 13.333 21.937 1.00 96.25 86 LEU A C 1
ATOM 607 O O . LEU A 1 86 ? -30.000 13.710 22.667 1.00 96.25 86 LEU A O 1
ATOM 611 N N . SER A 1 87 ? -32.185 13.538 22.269 1.00 96.06 87 SER A N 1
ATOM 612 C CA . SER A 1 87 ? -32.554 14.035 23.602 1.00 96.06 87 SER A CA 1
ATOM 613 C C . SER A 1 87 ? -32.105 13.045 24.684 1.00 96.06 87 SER A C 1
ATOM 615 O O . SER A 1 87 ? -32.226 11.832 24.472 1.00 96.06 87 SER A O 1
ATOM 617 N N . ARG A 1 88 ? -31.729 13.541 25.867 1.00 93.25 88 ARG A N 1
ATOM 618 C CA . ARG A 1 88 ? -31.332 12.725 27.029 1.00 93.25 88 ARG A CA 1
ATOM 619 C C . ARG A 1 88 ? -32.304 11.587 27.350 1.00 93.25 88 ARG A C 1
ATOM 621 O O . ARG A 1 88 ? -31.894 10.456 27.586 1.00 93.25 88 ARG A O 1
ATOM 628 N N . GLU A 1 89 ? -33.609 11.849 27.288 1.00 95.31 89 GLU A N 1
ATOM 629 C CA . GLU A 1 89 ? -34.648 10.838 27.532 1.00 95.31 89 GLU A CA 1
ATOM 630 C C . GLU A 1 89 ? -34.649 9.717 26.482 1.00 95.31 89 GLU A C 1
ATOM 632 O O . GLU A 1 89 ? -34.787 8.537 26.813 1.00 95.31 89 GLU A O 1
ATOM 637 N N . ALA A 1 90 ? -34.498 10.073 25.202 1.00 95.31 90 ALA A N 1
ATOM 638 C CA . ALA A 1 90 ? -34.399 9.103 24.115 1.00 95.31 90 ALA A CA 1
ATOM 639 C C . ALA A 1 90 ? -33.100 8.291 24.208 1.00 95.31 90 ALA A C 1
ATOM 641 O O . ALA A 1 90 ? -33.155 7.065 24.108 1.00 95.31 90 ALA A O 1
ATOM 642 N N . GLY A 1 91 ? -31.967 8.952 24.468 1.00 95.38 91 GLY A N 1
ATOM 643 C CA . GLY A 1 91 ? -30.677 8.299 24.688 1.00 95.38 91 GLY A CA 1
ATOM 644 C C . GLY A 1 91 ? -30.734 7.309 25.852 1.00 95.38 91 GLY A C 1
ATOM 645 O O . GLY A 1 91 ? -30.329 6.160 25.697 1.00 95.38 91 GLY A O 1
ATOM 646 N N . TYR A 1 92 ? -31.350 7.693 26.975 1.00 95.25 92 TYR A N 1
ATOM 647 C CA . TYR A 1 92 ? -31.510 6.812 28.134 1.00 95.25 92 TYR A CA 1
ATOM 648 C C . TYR A 1 92 ? -32.315 5.552 27.795 1.00 95.25 92 TYR A C 1
ATOM 650 O O . TYR A 1 92 ? -31.932 4.447 28.181 1.00 95.25 92 TYR A O 1
ATOM 658 N N . ARG A 1 93 ? -33.410 5.685 27.029 1.00 95.44 93 ARG A N 1
ATOM 659 C CA . ARG A 1 93 ? -34.189 4.527 26.557 1.00 95.44 93 ARG A CA 1
ATOM 660 C C . ARG A 1 93 ? -33.347 3.591 25.686 1.00 95.44 93 ARG A C 1
ATOM 662 O O . ARG A 1 93 ? -33.422 2.380 25.877 1.00 95.44 93 ARG A O 1
ATOM 669 N N . VAL A 1 94 ? -32.539 4.137 24.773 1.00 94.88 94 VAL A N 1
ATOM 670 C CA . VAL A 1 94 ? -31.639 3.350 23.912 1.00 94.88 94 VAL A CA 1
ATOM 671 C C . VAL A 1 94 ? -30.595 2.617 24.748 1.00 94.88 94 VAL A C 1
ATOM 673 O O . VAL A 1 94 ? -30.488 1.399 24.644 1.00 94.88 94 VAL A O 1
ATOM 676 N N . VAL A 1 95 ? -29.876 3.324 25.623 1.00 95.25 95 VAL A N 1
ATOM 677 C CA . VAL A 1 95 ? -28.851 2.724 26.490 1.00 95.25 95 VAL A CA 1
ATOM 678 C C . VAL A 1 95 ? -29.456 1.632 27.367 1.00 95.25 95 VAL A C 1
ATOM 680 O O . VAL A 1 95 ? -28.903 0.542 27.440 1.00 95.25 95 VAL A O 1
ATOM 683 N N . ARG A 1 96 ? -30.634 1.857 27.958 1.00 94.62 96 ARG A N 1
ATOM 684 C CA . ARG A 1 96 ? -31.324 0.845 28.770 1.00 94.62 96 ARG A CA 1
ATOM 685 C C . ARG A 1 96 ? -31.657 -0.423 27.977 1.00 94.62 96 ARG A C 1
ATOM 687 O O . ARG A 1 96 ? -31.532 -1.520 28.519 1.00 94.62 96 ARG A O 1
ATOM 694 N N . LEU A 1 97 ? -32.070 -0.288 26.715 1.00 94.06 97 LEU A N 1
ATOM 695 C CA . LEU A 1 97 ? -32.300 -1.432 25.828 1.00 94.06 97 LEU A CA 1
ATOM 696 C C . LEU A 1 97 ? -30.987 -2.149 25.496 1.00 94.06 97 LEU A C 1
ATOM 698 O O . LEU A 1 97 ? -30.939 -3.373 25.579 1.00 94.06 97 LEU A O 1
ATOM 702 N N . LEU A 1 98 ? -29.912 -1.418 25.193 1.00 93.38 98 LEU A N 1
ATOM 703 C CA . LEU A 1 98 ? -28.590 -2.005 24.942 1.00 93.38 98 LEU A CA 1
ATOM 704 C C . LEU A 1 98 ? -28.071 -2.767 26.168 1.00 93.38 98 LEU A C 1
ATOM 706 O O . LEU A 1 98 ? -27.591 -3.889 26.032 1.00 93.38 98 LEU A O 1
ATOM 710 N N . SER A 1 99 ? -28.255 -2.216 27.369 1.00 91.56 99 SER A N 1
ATOM 711 C CA . SER A 1 99 ? -27.865 -2.841 28.639 1.00 91.56 99 SER A CA 1
ATOM 712 C C . SER A 1 99 ? -28.596 -4.151 28.941 1.00 91.56 99 SER A C 1
ATOM 714 O O . SER A 1 99 ? -28.120 -4.926 29.766 1.00 91.56 99 SER A O 1
ATOM 716 N N . SER A 1 100 ? -29.726 -4.439 28.281 1.00 92.38 100 SER A N 1
ATOM 717 C CA . SER A 1 100 ? -30.406 -5.738 28.412 1.00 92.38 100 SER A CA 1
ATOM 718 C C . SER A 1 100 ? -29.626 -6.892 27.768 1.00 92.38 100 SER A C 1
ATOM 720 O O . SER A 1 100 ? -29.860 -8.054 28.093 1.00 92.38 100 SER A O 1
ATOM 722 N N . SER A 1 101 ? -28.669 -6.577 26.888 1.00 91.69 101 SER A N 1
ATOM 723 C CA . SER A 1 101 ? -27.793 -7.538 26.226 1.00 91.69 101 SER A CA 1
ATOM 724 C C . SER A 1 101 ? -26.331 -7.098 26.369 1.00 91.69 101 SER A C 1
ATOM 726 O O . SER A 1 101 ? -25.876 -6.236 25.614 1.00 91.69 101 SER A O 1
ATOM 728 N N . PRO A 1 102 ? -25.552 -7.712 27.284 1.00 87.19 102 PRO A N 1
ATOM 729 C CA . PRO A 1 102 ? -24.161 -7.330 27.536 1.00 87.19 102 PRO A CA 1
ATOM 730 C C . PRO A 1 102 ? -23.296 -7.289 26.272 1.00 87.19 102 PRO A C 1
ATOM 732 O O . PRO A 1 102 ? -22.507 -6.369 26.093 1.00 87.19 102 PRO A O 1
ATOM 735 N N . GLN A 1 103 ? -23.489 -8.234 25.345 1.00 90.44 103 GLN A N 1
ATOM 736 C CA . GLN A 1 103 ? -22.738 -8.269 24.083 1.00 90.44 103 GLN A CA 1
ATOM 737 C C . GLN A 1 103 ? -23.091 -7.096 23.159 1.00 90.44 103 GLN A C 1
ATOM 739 O O . GLN A 1 103 ? -22.221 -6.560 22.472 1.00 90.44 103 GLN A O 1
ATOM 744 N N . THR A 1 104 ? -24.357 -6.675 23.147 1.00 91.31 104 THR A N 1
ATOM 745 C CA . THR A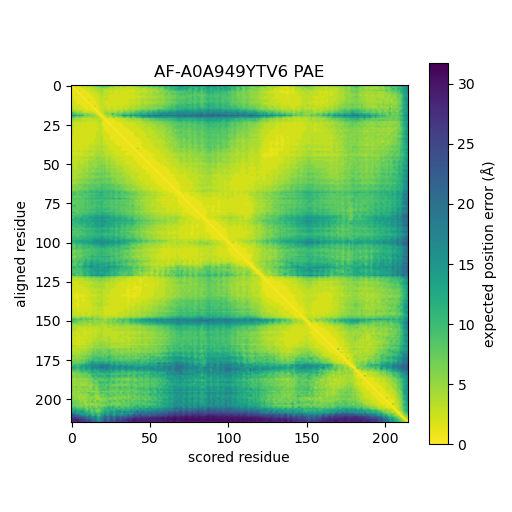 1 104 ? -24.805 -5.535 22.332 1.00 91.31 104 THR A CA 1
ATOM 746 C C . THR A 1 104 ? -24.302 -4.226 22.932 1.00 91.31 104 THR A C 1
ATOM 748 O O . THR A 1 104 ? -23.825 -3.366 22.197 1.00 91.31 104 THR A O 1
ATOM 751 N N . LEU A 1 105 ? -24.328 -4.099 24.264 1.00 91.44 105 LEU A N 1
ATOM 752 C CA . LEU A 1 105 ? -23.738 -2.965 24.974 1.00 91.44 105 LEU A CA 1
ATOM 753 C C . LEU A 1 105 ? -22.236 -2.850 24.687 1.00 91.44 105 LEU A C 1
ATOM 755 O O . LEU A 1 105 ? -21.790 -1.780 24.289 1.00 91.44 105 LEU A O 1
ATOM 759 N N . ILE A 1 106 ? -21.483 -3.947 24.833 1.00 92.31 106 ILE A N 1
ATOM 760 C CA . ILE A 1 106 ? -20.033 -3.982 24.592 1.00 92.31 106 ILE A CA 1
ATOM 76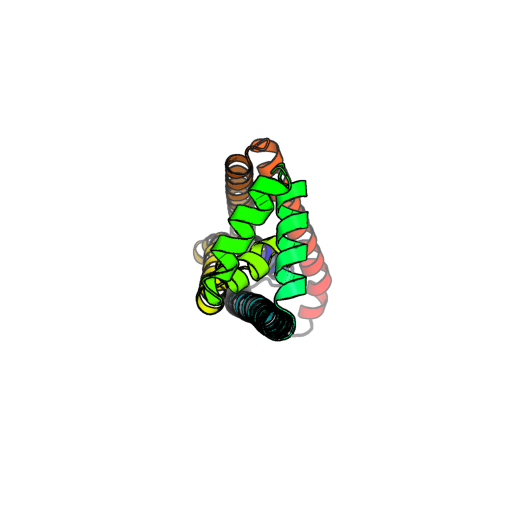1 C C . ILE A 1 106 ? -19.716 -3.604 23.148 1.00 92.31 106 ILE A C 1
ATOM 763 O O . ILE A 1 106 ? -18.967 -2.664 22.927 1.00 92.31 106 ILE A O 1
ATOM 767 N N . SER A 1 107 ? -20.318 -4.276 22.163 1.00 91.31 107 SER A N 1
ATOM 768 C CA . SER A 1 107 ? -20.045 -3.987 20.745 1.00 91.31 107 SER A CA 1
ATOM 769 C C . SER A 1 107 ? -20.431 -2.560 20.341 1.00 91.31 107 SER A C 1
ATOM 771 O O . SER A 1 107 ? -19.714 -1.918 19.575 1.00 91.31 107 SER A O 1
ATOM 773 N N . THR A 1 108 ? -21.525 -2.025 20.892 1.00 92.12 108 THR A N 1
ATOM 774 C CA . THR A 1 108 ? -21.933 -0.634 20.645 1.00 92.12 108 THR A CA 1
ATOM 775 C C . THR A 1 108 ? -20.983 0.356 21.318 1.00 92.12 108 THR A C 1
ATOM 777 O O . THR A 1 108 ? -20.645 1.373 20.720 1.00 92.12 108 THR A O 1
ATOM 780 N N . ALA A 1 109 ? -20.527 0.0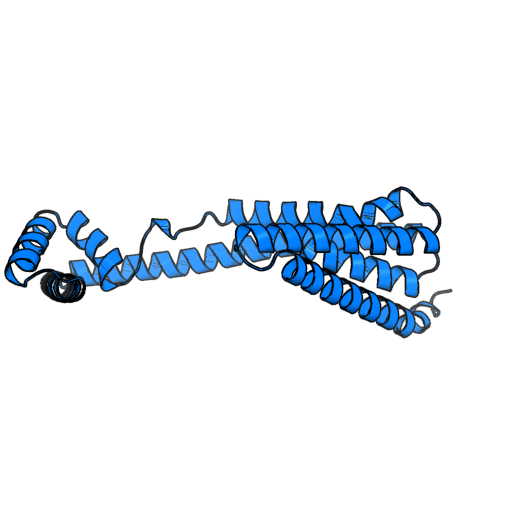65 22.539 1.00 91.94 109 ALA A N 1
ATOM 781 C CA . ALA A 1 109 ? -19.552 0.874 23.264 1.00 91.94 109 ALA A CA 1
ATOM 782 C C . ALA A 1 109 ? -18.173 0.860 22.581 1.00 91.94 109 ALA A C 1
ATOM 784 O O . ALA A 1 109 ? -17.604 1.929 22.371 1.00 91.94 109 ALA A O 1
ATOM 785 N N . GLU A 1 110 ? -17.674 -0.309 22.160 1.00 91.38 110 GLU A N 1
ATOM 786 C CA . GLU A 1 110 ? -16.447 -0.462 21.359 1.00 91.38 110 GLU A CA 1
ATOM 787 C C . GLU A 1 110 ? -16.480 0.477 20.141 1.00 91.38 110 GLU A C 1
ATOM 789 O O . GLU A 1 110 ? -15.550 1.255 19.930 1.00 91.38 110 GLU A O 1
ATOM 794 N N . GLN A 1 111 ? -17.593 0.488 19.399 1.00 92.25 111 GLN A N 1
ATOM 795 C CA . GLN A 1 111 ? -17.741 1.311 18.197 1.00 92.25 111 GLN A CA 1
ATOM 796 C C . GLN A 1 111 ? -17.951 2.800 18.488 1.00 92.25 111 GLN A C 1
ATOM 798 O O . GLN A 1 111 ? -17.291 3.637 17.876 1.00 92.25 111 GLN A O 1
ATOM 803 N N . LYS A 1 112 ? -18.883 3.156 19.380 1.00 90.94 112 LYS A N 1
ATOM 804 C CA . LYS A 1 112 ? -19.306 4.553 19.580 1.00 90.94 112 LYS A CA 1
ATOM 805 C C . LYS A 1 112 ? -18.423 5.338 20.544 1.00 90.94 112 LYS A C 1
ATOM 807 O O . LYS A 1 112 ? -18.296 6.544 20.365 1.00 90.94 112 LYS A O 1
ATOM 812 N N . ILE A 1 113 ? -17.838 4.687 21.551 1.00 88.81 113 ILE A N 1
ATOM 813 C CA . ILE A 1 113 ? -16.973 5.349 22.541 1.00 88.81 113 ILE A CA 1
ATOM 814 C C . ILE A 1 113 ? -15.517 5.290 22.084 1.00 88.81 113 ILE A C 1
ATOM 816 O O . ILE A 1 113 ? -14.844 6.316 22.044 1.00 88.81 113 ILE A O 1
ATOM 820 N N . PHE A 1 114 ? -15.033 4.096 21.736 1.00 86.25 114 PHE A N 1
ATOM 821 C CA . PHE A 1 114 ? -13.616 3.880 21.430 1.00 86.25 114 PHE A CA 1
ATOM 822 C C . PHE A 1 114 ? -13.295 4.010 19.935 1.00 86.25 114 PHE A C 1
ATOM 824 O O . PHE A 1 114 ? -12.125 4.049 19.563 1.00 86.25 114 PHE A O 1
ATOM 831 N N . GLY A 1 115 ? -14.310 4.078 19.065 1.00 89.31 115 GLY A N 1
ATOM 832 C CA . GLY A 1 115 ? -14.106 4.100 17.615 1.00 89.31 115 GLY A CA 1
ATOM 833 C C . GLY A 1 115 ? -13.554 2.782 17.063 1.00 89.31 115 GLY A C 1
ATOM 834 O O . GLY A 1 115 ? -13.052 2.753 15.942 1.00 89.31 115 GLY A O 1
ATOM 835 N N . LEU A 1 116 ? -13.615 1.695 17.837 1.00 89.50 116 LEU A N 1
ATOM 836 C CA . LEU A 1 116 ? -13.051 0.398 17.487 1.00 89.50 116 LEU A CA 1
ATOM 837 C C . LEU A 1 116 ? -14.133 -0.510 16.904 1.00 89.50 116 LEU A C 1
ATOM 839 O O . LEU A 1 116 ? -15.239 -0.626 17.421 1.00 89.50 116 LEU A O 1
ATOM 843 N N . SER A 1 117 ? -13.810 -1.201 15.818 1.00 86.56 117 SER A N 1
ATOM 844 C CA . SER A 1 117 ? -14.715 -2.139 15.167 1.00 86.56 117 SER A CA 1
ATOM 845 C C . SER A 1 117 ? -13.932 -3.327 14.646 1.00 86.56 117 SER A C 1
ATOM 847 O O . SER A 1 117 ? -12.892 -3.171 14.008 1.00 86.56 117 SER A O 1
ATOM 849 N N . ARG A 1 118 ? -14.487 -4.526 14.833 1.00 80.69 118 ARG A N 1
ATOM 850 C CA . ARG A 1 118 ? -13.940 -5.767 14.265 1.00 80.69 118 ARG A CA 1
ATOM 851 C C . ARG A 1 118 ? -13.890 -5.741 12.739 1.00 80.69 118 ARG A C 1
ATOM 853 O O . ARG A 1 118 ? -13.062 -6.428 12.160 1.00 80.69 118 ARG A O 1
ATOM 860 N N . SER A 1 119 ? -14.731 -4.934 12.091 1.00 82.94 119 SER A N 1
ATOM 861 C CA . SER A 1 119 ? -14.703 -4.753 10.635 1.00 82.94 119 SER A CA 1
ATOM 862 C C . SER A 1 119 ? -13.437 -4.058 10.128 1.00 82.94 119 SER A C 1
ATOM 864 O O . SER A 1 119 ? -13.192 -4.084 8.928 1.00 82.94 119 SER A O 1
ATOM 866 N N . MET A 1 120 ? -12.655 -3.423 11.009 1.00 82.44 120 MET A N 1
ATOM 867 C CA . MET A 1 120 ? -11.363 -2.828 10.654 1.00 82.44 120 MET A CA 1
ATOM 868 C C . MET A 1 120 ? -10.223 -3.856 10.629 1.00 82.44 120 MET A C 1
ATOM 870 O O . MET A 1 120 ? -9.129 -3.525 10.187 1.00 82.44 120 MET A O 1
ATOM 874 N N . LEU A 1 121 ? -10.460 -5.097 11.073 1.00 82.69 121 LEU A N 1
ATOM 875 C CA . LEU A 1 121 ? -9.477 -6.170 10.950 1.00 82.69 121 LEU A CA 1
ATOM 876 C C . LEU A 1 121 ? -9.335 -6.557 9.478 1.00 82.69 121 LEU A C 1
ATOM 878 O O . LEU A 1 121 ? -10.228 -7.166 8.885 1.00 82.69 121 LEU A O 1
ATOM 882 N N . ALA A 1 122 ? -8.203 -6.187 8.896 1.00 85.56 122 ALA A N 1
ATOM 883 C CA . ALA A 1 122 ? -7.854 -6.535 7.534 1.00 85.56 122 ALA A CA 1
ATOM 884 C C . ALA A 1 122 ? -7.204 -7.927 7.470 1.00 85.56 122 ALA A C 1
ATOM 886 O O . ALA A 1 122 ? -6.627 -8.431 8.433 1.00 85.56 122 ALA A O 1
ATOM 887 N N . ASN A 1 123 ? -7.302 -8.575 6.308 1.00 91.56 123 ASN A N 1
ATOM 888 C CA . ASN A 1 123 ? -6.655 -9.862 6.080 1.00 91.56 123 ASN A CA 1
ATOM 889 C C . ASN A 1 123 ? -5.223 -9.634 5.579 1.00 91.56 123 ASN A C 1
ATOM 891 O O . ASN A 1 123 ? -5.013 -9.387 4.392 1.00 91.56 123 ASN A O 1
ATOM 895 N N . ALA A 1 124 ? -4.251 -9.757 6.485 1.00 93.94 124 ALA A N 1
ATOM 896 C CA . ALA A 1 124 ? -2.835 -9.541 6.191 1.00 93.94 124 ALA A CA 1
ATOM 897 C C . ALA A 1 124 ? -2.308 -10.418 5.043 1.00 93.94 124 ALA A C 1
ATOM 899 O O . ALA A 1 124 ? -1.525 -9.953 4.216 1.00 93.94 124 ALA A O 1
ATOM 900 N N . ALA A 1 125 ? -2.757 -11.675 4.948 1.00 94.12 125 ALA A N 1
ATOM 901 C CA . ALA A 1 125 ? -2.338 -12.581 3.877 1.00 94.12 125 ALA A CA 1
ATOM 902 C C . ALA A 1 125 ? -2.822 -12.102 2.503 1.00 94.12 125 ALA A C 1
ATOM 904 O O . ALA A 1 125 ? -2.075 -12.158 1.526 1.00 94.12 125 ALA A O 1
ATOM 905 N N . VAL A 1 126 ? -4.061 -11.608 2.434 1.00 95.00 126 VAL A N 1
ATOM 906 C CA . VAL A 1 126 ? -4.616 -11.043 1.199 1.00 95.00 126 VAL A CA 1
ATOM 907 C C . VAL A 1 126 ? -3.899 -9.748 0.838 1.00 95.00 126 VAL A C 1
ATOM 909 O O . VAL A 1 126 ? -3.512 -9.602 -0.317 1.00 95.00 126 VAL A O 1
ATOM 912 N N . ASP A 1 127 ? -3.673 -8.847 1.797 1.00 94.06 127 ASP A N 1
ATOM 913 C CA . ASP A 1 127 ? -3.006 -7.570 1.520 1.00 94.06 127 ASP A CA 1
ATOM 914 C C . ASP A 1 127 ? -1.573 -7.780 1.012 1.00 94.06 127 ASP A C 1
ATOM 916 O O . ASP A 1 127 ? -1.202 -7.281 -0.052 1.00 94.06 127 ASP A O 1
ATOM 920 N N . GLY A 1 128 ? -0.805 -8.644 1.684 1.00 96.31 128 GLY A N 1
ATOM 921 C CA . GLY A 1 128 ? 0.538 -9.022 1.248 1.00 96.31 128 GLY A CA 1
ATOM 922 C C . GLY A 1 128 ? 0.574 -9.632 -0.155 1.00 96.31 128 GLY A C 1
ATOM 923 O O . GLY A 1 128 ? 1.389 -9.238 -0.994 1.00 96.31 128 GLY A O 1
ATOM 924 N N . LEU A 1 129 ? -0.339 -10.563 -0.454 1.00 96.75 129 LEU A N 1
ATOM 925 C CA . LEU A 1 129 ? -0.413 -11.189 -1.775 1.00 96.75 129 LEU A CA 1
ATOM 926 C C . LEU A 1 129 ? -0.798 -10.177 -2.859 1.00 96.75 129 LEU A C 1
ATOM 928 O O . LEU A 1 129 ? -0.159 -10.135 -3.912 1.00 96.75 129 LEU A O 1
ATOM 932 N N . VAL A 1 130 ? -1.808 -9.342 -2.607 1.00 96.06 130 VAL A N 1
ATOM 933 C CA . VAL A 1 130 ? -2.258 -8.308 -3.547 1.00 96.06 130 VAL A CA 1
ATOM 934 C C . VAL A 1 130 ? -1.138 -7.311 -3.824 1.00 96.06 130 VAL A C 1
ATOM 936 O O . VAL A 1 130 ? -0.878 -7.007 -4.989 1.00 96.06 130 VAL A O 1
ATOM 939 N N . MET A 1 131 ? -0.429 -6.851 -2.793 1.00 95.69 131 MET A N 1
ATOM 940 C CA . MET A 1 131 ? 0.671 -5.897 -2.938 1.00 95.69 131 MET A CA 1
ATOM 941 C C . MET A 1 131 ? 1.851 -6.483 -3.715 1.00 95.69 131 MET A C 1
ATOM 943 O O . MET A 1 131 ? 2.330 -5.856 -4.666 1.00 95.69 131 MET A O 1
ATOM 947 N N . GLY A 1 132 ? 2.277 -7.707 -3.384 1.00 96.50 132 GLY A N 1
ATOM 948 C CA . GLY A 1 132 ? 3.364 -8.388 -4.091 1.00 96.50 132 GLY A CA 1
ATOM 949 C C . GLY A 1 132 ? 3.039 -8.644 -5.566 1.00 96.50 132 GLY A C 1
ATOM 950 O O . GLY A 1 132 ? 3.834 -8.314 -6.450 1.00 96.50 132 GLY A O 1
ATOM 951 N N . VAL A 1 133 ? 1.836 -9.153 -5.861 1.00 96.44 133 VAL A N 1
ATOM 952 C CA . VAL A 1 133 ? 1.375 -9.379 -7.242 1.00 96.44 133 VAL A CA 1
ATOM 953 C C . VAL A 1 133 ? 1.246 -8.058 -7.997 1.00 96.44 133 VAL A C 1
ATOM 955 O O . VAL A 1 133 ? 1.721 -7.945 -9.126 1.00 96.44 133 VAL A O 1
ATOM 958 N N . ALA A 1 134 ? 0.665 -7.026 -7.384 1.00 95.31 134 ALA A N 1
ATOM 959 C CA . ALA A 1 134 ? 0.529 -5.719 -8.013 1.00 95.31 134 ALA A CA 1
ATOM 960 C C . ALA A 1 134 ? 1.892 -5.077 -8.308 1.00 95.31 134 ALA A C 1
ATOM 962 O O . ALA A 1 134 ? 2.021 -4.360 -9.303 1.00 95.31 134 ALA A O 1
ATOM 963 N N . PHE A 1 135 ? 2.903 -5.297 -7.462 1.00 95.81 135 PHE A N 1
ATOM 964 C CA . PHE A 1 135 ? 4.276 -4.878 -7.734 1.00 95.81 135 PHE A CA 1
ATOM 965 C C . PHE A 1 135 ? 4.846 -5.628 -8.941 1.00 95.81 135 PHE A C 1
ATOM 967 O O . PHE A 1 135 ? 5.286 -4.983 -9.891 1.00 95.81 135 PHE A O 1
ATOM 974 N N . ALA A 1 136 ? 4.774 -6.963 -8.949 1.00 95.19 136 ALA A N 1
ATOM 975 C CA . ALA A 1 136 ? 5.296 -7.787 -10.039 1.00 95.19 136 ALA A CA 1
ATOM 976 C C . ALA A 1 136 ? 4.652 -7.437 -11.393 1.00 95.19 136 ALA A C 1
ATOM 978 O O . ALA A 1 136 ? 5.352 -7.235 -12.384 1.00 95.19 136 ALA A O 1
ATOM 979 N N . VAL A 1 137 ? 3.325 -7.278 -11.425 1.00 94.88 137 VAL A N 1
ATOM 980 C CA . VAL A 1 137 ? 2.585 -6.860 -12.627 1.00 94.88 137 VAL A CA 1
ATOM 981 C C . VAL A 1 137 ? 3.000 -5.460 -13.080 1.00 94.88 137 VAL A C 1
ATOM 983 O O . VAL A 1 137 ? 3.181 -5.230 -14.273 1.00 94.88 137 VAL A O 1
ATOM 986 N N . GLY A 1 138 ? 3.192 -4.523 -12.147 1.00 93.12 138 GLY A N 1
ATOM 987 C CA . GLY A 1 138 ? 3.689 -3.186 -12.471 1.00 93.12 138 GLY A CA 1
ATOM 988 C C . GLY A 1 138 ? 5.092 -3.218 -13.082 1.00 93.12 138 GLY A C 1
ATOM 989 O O . GLY A 1 138 ? 5.342 -2.581 -14.100 1.00 93.12 138 GLY A O 1
ATOM 990 N N . ALA A 1 139 ? 5.989 -4.010 -12.505 1.00 94.12 139 ALA A N 1
ATOM 991 C CA . ALA A 1 139 ? 7.370 -4.138 -12.953 1.00 94.12 139 ALA A CA 1
ATOM 992 C C . ALA A 1 139 ? 7.520 -4.768 -14.347 1.00 94.12 139 ALA A C 1
ATOM 994 O O . ALA A 1 139 ? 8.487 -4.479 -15.054 1.00 94.12 139 ALA A O 1
ATOM 995 N N . LEU A 1 140 ? 6.554 -5.584 -14.786 1.00 93.69 140 LEU A N 1
ATOM 996 C CA . LEU A 1 140 ? 6.549 -6.142 -16.141 1.00 93.69 140 LEU A CA 1
ATOM 997 C C . LEU A 1 140 ? 6.464 -5.065 -17.228 1.00 93.69 140 LEU A C 1
ATOM 999 O O . LEU A 1 140 ? 6.994 -5.266 -18.315 1.00 93.69 140 LEU A O 1
ATOM 1003 N N . ILE A 1 141 ? 5.846 -3.916 -16.948 1.00 93.25 141 ILE A N 1
ATOM 1004 C CA . ILE A 1 141 ? 5.667 -2.836 -17.928 1.00 93.25 141 ILE A CA 1
ATOM 1005 C C . ILE A 1 141 ? 7.014 -2.300 -18.446 1.00 93.25 141 ILE A C 1
ATOM 1007 O O . ILE A 1 141 ? 7.220 -2.318 -19.660 1.00 93.25 141 ILE A O 1
ATOM 1011 N N . PRO A 1 142 ? 7.950 -1.845 -17.589 1.00 90.94 142 PRO A N 1
ATOM 1012 C CA . PRO A 1 142 ? 9.275 -1.429 -18.046 1.00 90.94 142 PRO A CA 1
ATOM 1013 C C . PRO A 1 142 ? 10.179 -2.600 -18.464 1.00 90.94 142 PRO A C 1
ATOM 1015 O O . PRO A 1 142 ? 11.081 -2.395 -19.274 1.00 90.94 142 PRO A O 1
ATOM 1018 N N . LEU A 1 143 ? 9.952 -3.820 -17.958 1.00 91.44 143 LEU A N 1
ATOM 1019 C CA . LEU A 1 143 ? 10.735 -5.006 -18.335 1.00 91.44 143 LEU A CA 1
ATOM 1020 C C . LEU A 1 143 ? 10.419 -5.513 -19.746 1.00 91.44 143 LEU A C 1
ATOM 1022 O O . LEU A 1 143 ? 11.329 -5.933 -20.455 1.00 91.44 143 LEU A O 1
ATOM 1026 N N . LEU A 1 144 ? 9.155 -5.472 -20.171 1.00 93.50 144 LEU A N 1
ATOM 1027 C CA . LEU A 1 144 ? 8.716 -6.019 -21.458 1.00 93.50 144 LEU A CA 1
ATOM 1028 C C . LEU A 1 144 ? 9.524 -5.479 -22.653 1.00 93.50 144 LEU A C 1
ATOM 1030 O O . LEU A 1 144 ? 9.998 -6.292 -23.445 1.00 93.50 144 LEU A O 1
ATOM 1034 N N . PRO A 1 145 ? 9.775 -4.162 -22.785 1.00 91.75 145 PRO A N 1
ATOM 1035 C CA . PRO A 1 145 ? 10.619 -3.642 -23.858 1.00 91.75 145 PRO A CA 1
ATOM 1036 C C . PRO A 1 145 ? 12.043 -4.205 -23.862 1.00 91.75 145 PRO A C 1
ATOM 1038 O O . PRO A 1 145 ? 12.586 -4.450 -24.934 1.00 91.75 145 PRO A O 1
ATOM 1041 N N . TYR A 1 146 ? 12.628 -4.469 -22.691 1.00 88.88 146 TYR A N 1
ATOM 1042 C CA . TYR A 1 146 ? 13.942 -5.110 -22.591 1.00 88.88 146 TYR A CA 1
ATOM 1043 C C . TYR A 1 146 ? 13.911 -6.591 -22.966 1.00 88.88 146 TYR A C 1
ATOM 1045 O O . TYR A 1 146 ? 14.897 -7.096 -23.481 1.00 88.88 146 TYR A O 1
ATOM 1053 N N . LEU A 1 147 ? 12.797 -7.290 -22.755 1.00 89.19 147 LEU A N 1
ATOM 1054 C CA . LEU A 1 147 ? 12.661 -8.687 -23.181 1.00 89.19 147 LEU A CA 1
ATOM 1055 C C . LEU A 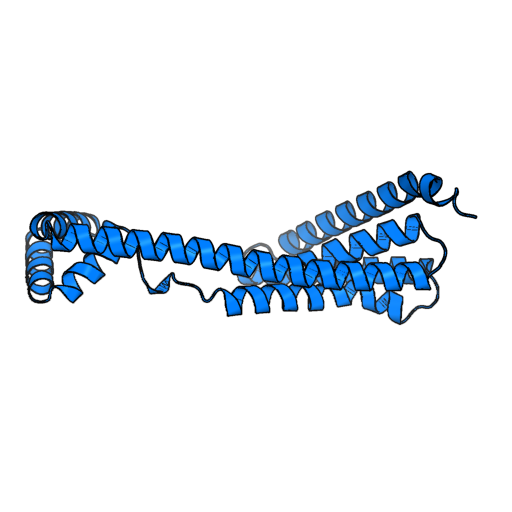1 147 ? 12.4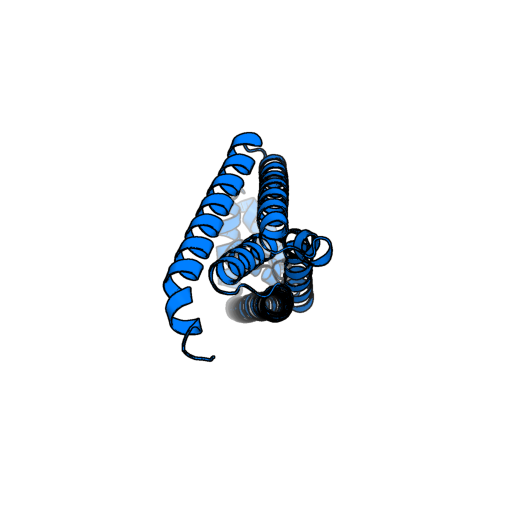58 -8.821 -24.698 1.00 89.19 147 LEU A C 1
ATOM 1057 O O . LEU A 1 147 ? 12.810 -9.846 -25.274 1.00 89.19 147 LEU A O 1
ATOM 1061 N N . LEU A 1 148 ? 11.887 -7.799 -25.343 1.00 90.56 148 LEU A N 1
ATOM 1062 C CA . LEU A 1 148 ? 11.558 -7.813 -26.773 1.00 90.56 148 LEU A CA 1
ATOM 1063 C C . LEU A 1 148 ? 12.644 -7.186 -27.660 1.00 90.56 148 LEU A C 1
ATOM 1065 O O . LEU A 1 148 ? 12.759 -7.545 -28.830 1.00 90.56 148 LEU A O 1
ATOM 1069 N N . ILE A 1 149 ? 13.423 -6.236 -27.136 1.00 90.00 149 ILE A N 1
ATOM 1070 C CA . ILE A 1 149 ? 14.403 -5.462 -27.905 1.00 90.00 149 ILE A CA 1
ATOM 1071 C C . ILE A 1 149 ? 15.815 -5.842 -27.461 1.00 90.00 149 ILE A C 1
ATOM 1073 O O . ILE A 1 149 ? 16.259 -5.457 -26.386 1.00 90.00 149 ILE A O 1
ATOM 1077 N N . SER A 1 150 ? 16.572 -6.507 -28.337 1.00 83.81 150 SER A N 1
ATOM 1078 C CA . SER A 1 150 ? 17.924 -7.009 -28.028 1.00 83.81 150 SER A CA 1
ATOM 1079 C C . SER A 1 150 ? 19.000 -5.923 -27.873 1.00 83.81 150 SER A C 1
ATOM 1081 O O . SER A 1 150 ? 20.136 -6.219 -27.516 1.00 83.81 150 SER A O 1
ATOM 1083 N N . SER A 1 151 ? 18.682 -4.663 -28.182 1.00 81.94 151 SER A N 1
ATOM 1084 C CA . SER A 1 151 ? 19.609 -3.529 -28.089 1.00 81.94 151 SER A CA 1
ATOM 1085 C C . SER A 1 151 ? 19.287 -2.640 -26.884 1.00 81.94 151 SER A C 1
ATOM 1087 O O . SER A 1 151 ? 18.178 -2.125 -26.764 1.00 81.94 151 SER A O 1
ATOM 1089 N N . THR A 1 152 ? 20.283 -2.383 -26.029 1.00 76.12 152 THR A N 1
ATOM 1090 C CA . THR A 1 152 ? 20.121 -1.687 -24.736 1.00 76.12 152 THR A CA 1
ATOM 1091 C C . THR A 1 152 ? 19.550 -0.270 -24.857 1.00 76.12 152 THR A C 1
ATOM 1093 O O . THR A 1 152 ? 18.644 0.094 -24.115 1.00 76.12 152 THR A O 1
ATOM 1096 N N . ARG A 1 153 ? 20.035 0.543 -25.807 1.00 81.75 153 ARG A N 1
ATOM 1097 C CA . ARG A 1 153 ? 19.565 1.933 -25.983 1.00 81.75 153 ARG A CA 1
ATOM 1098 C C . ARG A 1 153 ? 18.101 2.037 -26.436 1.00 81.75 153 ARG A C 1
ATOM 1100 O O . ARG A 1 153 ? 17.345 2.740 -25.770 1.00 81.75 153 ARG A O 1
ATOM 1107 N N . PRO A 1 154 ? 17.660 1.381 -27.528 1.00 86.75 154 PRO A N 1
ATOM 1108 C CA . PRO A 1 154 ? 16.251 1.433 -27.916 1.00 86.75 154 PRO A CA 1
ATOM 1109 C C . PRO A 1 154 ? 15.336 0.765 -26.879 1.00 86.75 154 PRO A C 1
ATOM 1111 O O . PRO A 1 154 ? 14.236 1.267 -26.658 1.00 86.75 154 PRO A O 1
ATOM 1114 N N . ALA A 1 155 ? 15.798 -0.285 -26.186 1.00 86.69 155 ALA A N 1
ATOM 1115 C CA . ALA A 1 155 ? 15.066 -0.887 -25.070 1.00 86.69 155 ALA A CA 1
ATOM 1116 C C . ALA A 1 155 ? 14.819 0.116 -23.931 1.00 86.69 155 ALA A C 1
ATOM 1118 O O . ALA A 1 155 ? 13.693 0.221 -23.448 1.00 86.69 155 ALA A O 1
ATOM 1119 N N . LEU A 1 156 ? 15.832 0.910 -23.564 1.00 84.94 156 LEU A N 1
ATOM 1120 C CA . LEU A 1 156 ? 15.716 1.950 -22.540 1.00 84.94 156 LEU A CA 1
ATOM 1121 C C . LEU A 1 156 ? 14.652 2.991 -22.897 1.00 84.94 156 LEU A C 1
ATOM 1123 O O . LEU A 1 156 ? 13.762 3.264 -22.093 1.00 84.94 156 LEU A O 1
ATOM 1127 N N . PHE A 1 157 ? 14.707 3.563 -24.102 1.00 87.62 157 PHE A N 1
ATOM 1128 C CA . PHE A 1 157 ? 13.728 4.573 -24.516 1.00 87.62 157 PHE A CA 1
ATOM 1129 C C . PHE A 1 157 ? 12.306 4.007 -24.576 1.00 87.62 157 PHE A C 1
ATOM 1131 O O . PHE A 1 157 ? 11.368 4.663 -24.124 1.00 87.62 157 PHE A O 1
ATOM 1138 N N . ALA A 1 158 ? 12.146 2.778 -25.073 1.00 89.44 158 ALA A N 1
ATOM 1139 C CA . ALA A 1 158 ? 10.855 2.102 -25.099 1.00 89.44 158 ALA A CA 1
ATOM 1140 C C . ALA A 1 158 ? 10.326 1.806 -23.682 1.00 89.44 158 ALA A C 1
ATOM 1142 O O . ALA A 1 158 ? 9.144 2.021 -23.419 1.00 89.44 158 ALA A O 1
ATOM 1143 N N . ALA A 1 159 ? 11.188 1.394 -22.747 1.00 87.81 159 ALA A N 1
ATOM 1144 C CA . ALA A 1 159 ? 10.831 1.176 -21.345 1.00 87.81 159 ALA A CA 1
ATOM 1145 C C . ALA A 1 159 ? 10.417 2.468 -20.634 1.00 87.81 159 ALA A C 1
ATOM 1147 O O . ALA A 1 159 ? 9.413 2.481 -19.918 1.00 87.81 159 ALA A O 1
ATOM 1148 N N . LEU A 1 160 ? 11.139 3.569 -20.858 1.00 87.00 160 LEU A N 1
ATOM 1149 C CA . LEU A 1 160 ? 10.791 4.878 -20.304 1.00 87.00 160 LEU A CA 1
ATOM 1150 C C . LEU A 1 160 ? 9.462 5.393 -20.866 1.00 87.00 160 LEU A C 1
ATOM 1152 O O . LEU A 1 160 ? 8.625 5.878 -20.105 1.00 87.00 160 LEU A O 1
ATOM 1156 N N . ALA A 1 161 ? 9.229 5.234 -22.171 1.00 88.81 161 ALA A N 1
ATOM 1157 C CA . ALA A 1 161 ? 7.961 5.596 -22.796 1.00 88.81 161 ALA A CA 1
ATOM 1158 C C . ALA A 1 161 ? 6.796 4.754 -22.248 1.00 88.81 161 ALA A C 1
ATOM 1160 O O . ALA A 1 161 ? 5.776 5.311 -21.842 1.00 88.81 161 ALA A O 1
ATOM 1161 N N . ALA A 1 162 ? 6.959 3.429 -22.161 1.00 89.44 162 ALA A N 1
ATOM 1162 C CA . ALA A 1 162 ? 5.953 2.531 -21.594 1.00 89.44 162 ALA A CA 1
ATOM 1163 C C . ALA A 1 162 ? 5.642 2.876 -20.128 1.00 89.44 162 ALA A C 1
ATOM 1165 O O . ALA A 1 162 ? 4.478 2.944 -19.737 1.00 89.44 162 ALA A O 1
ATOM 1166 N N . THR A 1 163 ? 6.676 3.175 -19.339 1.00 88.19 163 THR A N 1
ATOM 1167 C CA . THR A 1 163 ? 6.552 3.623 -17.944 1.00 88.19 163 THR A CA 1
ATOM 1168 C C . THR A 1 163 ? 5.778 4.931 -17.835 1.00 88.19 163 THR A C 1
ATOM 1170 O O . THR A 1 163 ? 4.859 5.035 -17.024 1.00 88.19 163 THR A O 1
ATOM 1173 N N . ALA A 1 164 ? 6.111 5.921 -18.666 1.00 86.50 164 ALA A N 1
ATOM 1174 C CA . ALA A 1 164 ? 5.435 7.211 -18.677 1.00 86.50 164 ALA A CA 1
ATOM 1175 C C . ALA A 1 164 ? 3.945 7.061 -19.014 1.00 86.50 164 ALA A C 1
ATOM 1177 O O . ALA A 1 164 ? 3.100 7.618 -18.313 1.00 86.50 164 ALA A O 1
ATOM 1178 N N . VAL A 1 165 ? 3.613 6.260 -20.033 1.00 88.44 165 VAL A N 1
ATOM 1179 C CA . VAL A 1 165 ? 2.222 5.971 -20.416 1.00 88.44 165 VAL A CA 1
ATOM 1180 C C . VAL A 1 165 ? 1.483 5.241 -19.295 1.00 88.44 165 VAL A C 1
ATOM 1182 O O . VAL A 1 165 ? 0.367 5.625 -18.947 1.00 88.44 165 VAL A O 1
ATOM 1185 N N . ALA A 1 166 ? 2.102 4.227 -18.689 1.00 87.75 166 ALA A N 1
ATOM 1186 C CA . ALA A 1 166 ? 1.490 3.466 -17.609 1.00 87.75 166 ALA A CA 1
ATOM 1187 C C . ALA A 1 166 ? 1.232 4.319 -16.364 1.00 87.75 166 ALA A C 1
ATOM 1189 O O . ALA A 1 166 ? 0.114 4.324 -15.855 1.00 87.75 166 ALA A O 1
ATOM 1190 N N . LEU A 1 167 ? 2.221 5.081 -15.889 1.00 85.50 167 LEU A N 1
ATOM 1191 C CA . LEU A 1 167 ? 2.062 5.943 -14.713 1.00 85.50 167 LEU A CA 1
ATOM 1192 C C . LEU A 1 167 ? 1.078 7.084 -14.970 1.00 85.50 167 LEU A C 1
ATOM 1194 O O . LEU A 1 167 ? 0.282 7.407 -14.088 1.00 85.50 167 LEU A O 1
ATOM 1198 N N . PHE A 1 168 ? 1.064 7.643 -16.183 1.00 86.19 168 PHE A N 1
ATOM 1199 C CA . PHE A 1 168 ? 0.035 8.596 -16.578 1.00 86.19 168 PHE A CA 1
ATOM 1200 C C . PHE A 1 168 ? -1.362 7.958 -16.535 1.00 86.19 168 PHE A C 1
ATOM 1202 O O . PHE A 1 168 ? -2.282 8.549 -15.971 1.00 86.19 168 PHE A O 1
ATOM 1209 N N . GLY A 1 169 ? -1.520 6.744 -17.073 1.00 85.94 169 GLY A N 1
ATOM 1210 C CA . GLY A 1 169 ? -2.780 5.999 -17.058 1.00 85.94 169 GLY A CA 1
ATOM 1211 C C . GLY A 1 169 ? -3.267 5.679 -15.644 1.00 85.94 169 GLY A C 1
ATOM 1212 O O . GLY A 1 169 ? -4.425 5.946 -15.319 1.00 85.94 169 GLY A O 1
ATOM 1213 N N . VAL A 1 170 ? -2.377 5.190 -14.774 1.00 84.62 170 VAL A N 1
ATOM 1214 C CA . VAL A 1 170 ? -2.703 4.930 -13.364 1.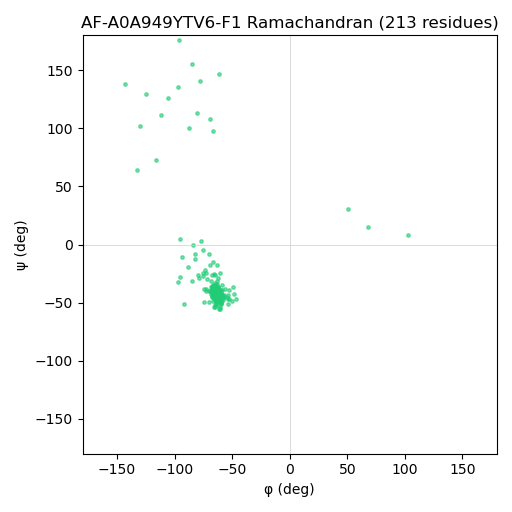00 84.62 170 VAL A CA 1
ATOM 1215 C C . VAL A 1 170 ? -3.081 6.234 -12.655 1.00 84.62 170 VAL A C 1
ATOM 1217 O O . VAL A 1 170 ? -4.118 6.288 -11.999 1.00 84.62 170 VAL A O 1
ATOM 1220 N N . GLY A 1 171 ? -2.308 7.310 -12.832 1.00 81.94 171 GLY A N 1
ATOM 1221 C CA . GLY A 1 171 ? -2.605 8.613 -12.231 1.00 81.94 171 GLY A CA 1
ATOM 1222 C C . GLY A 1 171 ? -3.908 9.238 -12.744 1.00 81.94 171 GLY A C 1
ATOM 1223 O O . GLY A 1 171 ? -4.632 9.878 -11.977 1.00 81.94 171 GLY A O 1
ATOM 1224 N N . TYR A 1 172 ? -4.244 9.035 -14.020 1.00 85.38 172 TYR A N 1
ATOM 1225 C CA . TYR A 1 172 ? -5.519 9.446 -14.609 1.00 85.38 172 TYR A CA 1
ATOM 1226 C C . TYR A 1 172 ? -6.6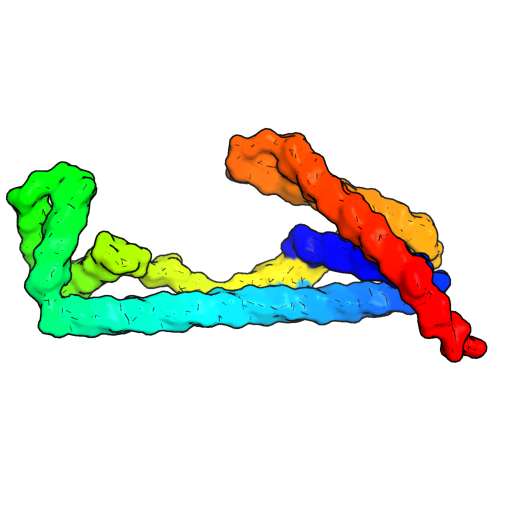94 8.685 -13.983 1.00 85.38 172 TYR A C 1
ATOM 1228 O O . TYR A 1 172 ? -7.694 9.305 -13.610 1.00 85.38 172 TYR A O 1
ATOM 1236 N N . PHE A 1 173 ? -6.564 7.362 -13.831 1.00 85.25 173 PHE A N 1
ATOM 1237 C CA . PHE A 1 173 ? -7.580 6.513 -13.210 1.00 85.25 173 PHE A CA 1
ATOM 1238 C C . PHE A 1 173 ? -7.773 6.843 -11.725 1.00 85.25 173 PHE A C 1
ATOM 1240 O O . PHE A 1 173 ? -8.905 7.014 -11.276 1.00 85.25 173 PHE A O 1
ATOM 1247 N N . GLU A 1 174 ? -6.682 7.041 -10.983 1.00 80.94 174 GLU A N 1
ATOM 1248 C CA . GLU A 1 174 ? -6.715 7.483 -9.585 1.00 80.94 174 GLU A CA 1
ATOM 1249 C C . GLU A 1 174 ? -7.421 8.842 -9.454 1.00 80.94 174 GLU A C 1
ATOM 1251 O O . GLU A 1 174 ? -8.293 9.027 -8.605 1.00 80.94 174 GLU A O 1
ATOM 1256 N N . GLY A 1 175 ? -7.121 9.785 -10.354 1.00 78.06 175 GLY A N 1
ATOM 1257 C CA . GLY A 1 175 ? -7.773 11.093 -10.384 1.00 78.06 175 GLY A CA 1
ATOM 1258 C C . GLY A 1 175 ? -9.269 11.012 -10.698 1.00 78.06 175 GLY A C 1
ATOM 1259 O O . GLY A 1 175 ? -10.054 11.781 -10.141 1.00 78.06 175 GLY A O 1
ATOM 1260 N N . TRP A 1 176 ? -9.674 10.076 -11.561 1.00 84.00 176 TRP A N 1
ATOM 1261 C CA . TRP A 1 176 ? -11.081 9.804 -11.849 1.00 84.00 176 TRP A CA 1
ATOM 1262 C C . TRP A 1 176 ? -11.805 9.220 -10.633 1.00 84.00 176 TRP A C 1
ATOM 1264 O O . TRP A 1 176 ? -12.850 9.749 -10.248 1.00 84.00 176 TRP A O 1
ATOM 1274 N N . LEU A 1 177 ? -11.222 8.204 -9.993 1.00 85.38 177 LEU A N 1
ATOM 1275 C CA . LEU A 1 177 ? -11.798 7.545 -8.822 1.00 85.38 177 LEU A CA 1
ATOM 1276 C C . LEU A 1 177 ? -11.927 8.513 -7.636 1.00 85.38 177 LEU A C 1
ATOM 1278 O O . LEU A 1 177 ? -12.958 8.560 -6.971 1.00 85.38 177 LEU A O 1
ATOM 1282 N N . ALA A 1 178 ? -10.921 9.368 -7.439 1.00 80.38 178 ALA A N 1
ATOM 1283 C CA . ALA A 1 178 ? -10.907 10.392 -6.400 1.00 80.38 178 ALA A CA 1
ATOM 1284 C C . ALA A 1 178 ? -11.774 11.630 -6.717 1.00 80.38 178 ALA A C 1
ATOM 1286 O O . ALA A 1 178 ? -11.744 12.595 -5.954 1.00 80.38 178 ALA A O 1
ATOM 1287 N N . ARG A 1 179 ? -12.505 11.656 -7.848 1.00 81.00 179 ARG A N 1
ATOM 1288 C CA . ARG A 1 179 ? -13.265 12.824 -8.352 1.00 81.00 179 ARG A CA 1
ATOM 1289 C C . ARG A 1 179 ? -12.441 14.125 -8.411 1.00 81.00 179 ARG A C 1
ATOM 1291 O O . ARG A 1 179 ? -12.980 15.222 -8.279 1.00 81.00 179 ARG A O 1
ATOM 1298 N N . LYS A 1 180 ? -11.129 14.015 -8.632 1.00 79.88 180 LYS A N 1
ATOM 1299 C CA . LYS A 1 180 ? -10.200 15.145 -8.789 1.00 79.88 180 LYS A CA 1
ATOM 1300 C C . LYS A 1 180 ? -9.978 15.461 -10.273 1.00 79.88 180 LYS A C 1
ATOM 1302 O O . LYS A 1 180 ? -10.479 14.789 -11.176 1.00 79.88 180 LYS A O 1
ATOM 1307 N N . THR A 1 181 ? -9.216 16.519 -10.555 1.00 79.38 181 THR A N 1
ATOM 1308 C CA . THR A 1 181 ? -8.836 16.896 -11.925 1.00 79.38 181 THR A CA 1
ATOM 1309 C C . THR A 1 181 ? -7.913 15.837 -12.543 1.00 79.38 181 THR A C 1
ATOM 1311 O O . THR A 1 181 ? -6.701 15.838 -12.337 1.00 79.38 181 THR A O 1
ATOM 1314 N N . ARG A 1 182 ? -8.514 14.937 -13.333 1.00 83.38 182 ARG A N 1
ATOM 1315 C CA . ARG A 1 182 ? -7.910 13.734 -13.945 1.00 83.38 182 ARG A CA 1
ATOM 1316 C C . ARG A 1 182 ? -6.559 13.998 -14.616 1.00 83.38 182 ARG A C 1
ATOM 1318 O O . ARG A 1 182 ? -5.587 13.297 -14.359 1.00 83.38 182 ARG A O 1
ATOM 1325 N N . TRP A 1 183 ? -6.483 15.066 -15.413 1.00 76.12 183 TRP A N 1
ATOM 1326 C CA . TRP A 1 183 ? -5.267 15.444 -16.139 1.00 76.12 183 TRP A CA 1
ATOM 1327 C C . TRP A 1 183 ? -4.127 15.899 -15.216 1.00 76.12 183 TRP A C 1
ATOM 1329 O O . TRP A 1 183 ? -2.976 15.531 -15.432 1.00 76.12 183 TRP A O 1
ATOM 1339 N N . ARG A 1 184 ? -4.435 16.650 -14.147 1.00 79.00 184 ARG A N 1
ATOM 1340 C CA . ARG A 1 184 ? -3.424 17.095 -13.170 1.00 79.00 184 ARG A CA 1
ATOM 1341 C C . ARG A 1 184 ? -2.849 15.920 -12.383 1.00 79.00 184 ARG A C 1
ATOM 1343 O O . ARG A 1 184 ? -1.655 15.908 -12.106 1.00 79.00 184 ARG A O 1
ATOM 1350 N N . SER A 1 185 ? -3.688 14.934 -12.060 1.00 76.50 185 SER A N 1
ATOM 1351 C CA . SER A 1 185 ? -3.255 13.706 -11.387 1.00 76.50 185 SER A CA 1
ATOM 1352 C C . SER A 1 185 ? -2.299 12.901 -12.273 1.00 76.50 185 SER A C 1
ATOM 1354 O O . SER A 1 185 ? -1.176 12.624 -11.860 1.00 76.50 185 SER A O 1
ATOM 1356 N N . GLY A 1 186 ? -2.674 12.640 -13.531 1.00 78.38 186 GLY A N 1
ATOM 1357 C CA . GLY A 1 186 ? -1.792 11.977 -14.500 1.00 78.38 186 GLY A CA 1
ATOM 1358 C C . GLY A 1 186 ? -0.466 12.717 -14.720 1.00 78.38 186 GLY A C 1
ATOM 1359 O O . GLY A 1 186 ? 0.596 12.097 -14.697 1.00 78.38 186 GLY A O 1
ATOM 1360 N N . LEU A 1 187 ? -0.497 14.050 -14.850 1.00 84.94 187 LEU A N 1
ATOM 1361 C CA . LEU A 1 187 ? 0.716 14.852 -15.041 1.00 84.94 187 LEU A CA 1
ATOM 1362 C C . LEU A 1 187 ? 1.652 14.801 -13.824 1.00 84.94 187 LEU A C 1
ATOM 1364 O O . LEU A 1 187 ? 2.866 14.746 -13.995 1.00 84.94 187 LEU A O 1
ATOM 1368 N N . ARG A 1 188 ? 1.113 14.765 -12.597 1.00 82.69 188 ARG A N 1
ATOM 1369 C CA . ARG A 1 188 ? 1.920 14.602 -11.377 1.00 82.69 188 ARG A CA 1
ATOM 1370 C C . ARG A 1 188 ? 2.711 13.295 -11.408 1.00 82.69 188 ARG A C 1
ATOM 1372 O O . ARG A 1 188 ? 3.908 13.302 -11.141 1.00 82.69 188 ARG A O 1
ATOM 1379 N N . PHE A 1 189 ? 2.051 12.192 -11.755 1.00 79.06 189 PHE A N 1
ATOM 1380 C CA . PHE A 1 189 ? 2.698 10.883 -11.866 1.00 79.06 189 PHE A CA 1
ATOM 1381 C C . PHE A 1 189 ? 3.754 10.849 -12.971 1.00 79.06 189 PHE A C 1
ATOM 1383 O O . PHE A 1 189 ? 4.839 10.313 -12.759 1.00 79.06 189 PHE A O 1
ATOM 1390 N N . LEU A 1 190 ? 3.482 11.489 -14.111 1.00 82.75 190 LEU A N 1
ATOM 1391 C CA . LEU A 1 190 ? 4.452 11.640 -15.194 1.00 82.75 190 LEU A CA 1
ATOM 1392 C C . LEU A 1 190 ? 5.705 12.414 -14.744 1.00 82.75 190 LEU A C 1
ATOM 1394 O O . LEU A 1 190 ? 6.821 11.994 -15.034 1.00 82.75 190 LEU A O 1
ATOM 1398 N N . LEU A 1 191 ? 5.537 13.519 -14.010 1.00 84.25 191 LEU A N 1
ATOM 1399 C CA . LEU A 1 191 ? 6.658 14.315 -13.495 1.00 84.25 191 LEU A CA 1
ATOM 1400 C C . LEU A 1 191 ? 7.516 13.525 -12.499 1.00 84.25 191 LEU A C 1
ATOM 1402 O O . LEU A 1 191 ? 8.742 13.589 -12.569 1.00 84.25 191 LEU A O 1
ATOM 1406 N N . ILE A 1 192 ? 6.888 12.746 -11.613 1.00 81.06 192 ILE A N 1
ATOM 1407 C CA . ILE A 1 192 ? 7.601 11.860 -10.679 1.00 81.06 192 ILE A CA 1
ATOM 1408 C C . ILE A 1 192 ? 8.384 10.790 -11.450 1.00 81.06 192 ILE A C 1
ATOM 1410 O O . ILE A 1 192 ? 9.553 10.557 -11.151 1.00 81.06 192 ILE A O 1
ATOM 1414 N N . ALA A 1 193 ? 7.772 10.182 -12.471 1.00 75.50 193 ALA A N 1
ATOM 1415 C CA . ALA A 1 193 ? 8.415 9.176 -13.313 1.00 75.50 193 ALA A CA 1
ATOM 1416 C C . ALA A 1 193 ? 9.657 9.724 -14.025 1.00 75.50 193 ALA A C 1
ATOM 1418 O O . ALA A 1 193 ? 10.726 9.118 -13.977 1.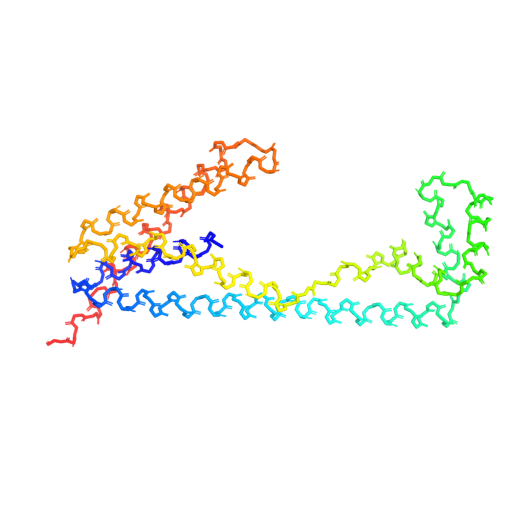00 75.50 193 ALA A O 1
ATOM 1419 N N . LEU A 1 194 ? 9.518 10.894 -14.657 1.00 81.62 194 LEU A N 1
ATOM 1420 C CA . LEU A 1 194 ? 10.613 11.580 -15.340 1.00 81.62 194 LEU A CA 1
ATOM 1421 C C . LEU A 1 194 ? 11.742 11.938 -14.371 1.00 81.62 194 LEU A C 1
ATOM 1423 O O . LEU A 1 194 ? 12.908 11.708 -14.686 1.00 81.62 194 LEU A O 1
ATOM 1427 N N . GLY A 1 195 ? 11.401 12.449 -13.184 1.00 81.25 195 GLY A N 1
ATOM 1428 C CA . GLY A 1 195 ? 12.376 12.760 -12.141 1.00 81.25 195 GLY A CA 1
ATOM 1429 C C . GLY A 1 195 ? 13.142 11.524 -11.669 1.00 81.25 195 GLY A C 1
ATOM 1430 O O . GLY A 1 195 ? 14.370 11.536 -11.643 1.00 81.25 195 GLY A O 1
ATOM 1431 N N . ALA A 1 196 ? 12.437 10.433 -11.361 1.00 77.25 196 ALA A N 1
ATOM 1432 C CA . ALA A 1 196 ? 13.055 9.183 -10.920 1.00 77.25 196 ALA A CA 1
ATOM 1433 C C . ALA A 1 196 ? 13.958 8.566 -12.000 1.00 77.25 196 ALA A C 1
ATOM 1435 O O . ALA A 1 196 ? 15.070 8.137 -11.698 1.00 77.25 196 ALA A O 1
ATOM 1436 N N . ALA A 1 197 ? 13.515 8.567 -13.261 1.00 74.75 197 ALA A N 1
ATOM 1437 C CA . ALA A 1 197 ? 14.307 8.076 -14.385 1.00 74.75 197 ALA A CA 1
ATOM 1438 C C . ALA A 1 197 ? 15.580 8.908 -14.603 1.00 74.75 197 ALA A C 1
ATOM 1440 O O . ALA A 1 197 ? 16.658 8.342 -14.786 1.00 74.75 197 ALA A O 1
ATOM 1441 N N . ALA A 1 198 ? 15.472 10.240 -14.546 1.00 81.12 198 ALA A N 1
ATOM 1442 C CA . ALA A 1 198 ? 16.617 11.136 -14.682 1.00 81.12 198 ALA A CA 1
ATOM 1443 C C . ALA A 1 198 ? 17.643 10.907 -13.563 1.00 81.12 198 ALA A C 1
ATOM 1445 O O . ALA A 1 198 ? 18.829 10.738 -13.842 1.00 81.12 198 ALA A O 1
ATOM 1446 N N . VAL A 1 199 ? 17.188 10.831 -12.308 1.00 82.81 199 VAL A N 1
ATOM 1447 C CA . VAL A 1 199 ? 18.058 10.554 -11.155 1.00 82.81 199 VAL A CA 1
ATOM 1448 C C . VAL A 1 199 ? 18.703 9.172 -11.273 1.00 82.81 199 VAL A C 1
ATOM 1450 O O . VAL A 1 199 ? 19.914 9.056 -11.104 1.00 82.81 199 VAL A O 1
ATOM 1453 N N . GLY A 1 200 ? 17.935 8.136 -11.621 1.00 78.88 200 GLY A N 1
ATOM 1454 C CA . GLY A 1 200 ? 18.454 6.777 -11.792 1.00 78.88 200 GLY A CA 1
ATOM 1455 C C . GLY A 1 200 ? 19.538 6.691 -12.867 1.00 78.88 200 GLY A C 1
ATOM 1456 O O . GLY A 1 200 ? 20.593 6.103 -12.634 1.00 78.88 200 GLY A O 1
ATOM 1457 N N . TYR A 1 201 ? 19.324 7.340 -14.013 1.00 75.56 201 TYR A N 1
ATOM 1458 C CA . TYR A 1 201 ? 20.313 7.399 -15.089 1.00 75.56 201 TYR A CA 1
ATOM 1459 C C . TYR A 1 201 ? 21.591 8.143 -14.669 1.00 75.56 201 TYR A C 1
ATOM 1461 O O . TYR A 1 201 ? 22.693 7.659 -14.921 1.00 75.56 201 TYR A O 1
ATOM 1469 N N . LEU A 1 202 ? 21.465 9.284 -13.978 1.00 82.56 202 LEU A N 1
ATOM 1470 C CA . LEU A 1 202 ? 22.614 10.044 -13.469 1.00 82.56 202 LEU A CA 1
ATOM 1471 C C . LEU A 1 202 ? 23.425 9.249 -12.439 1.00 82.56 202 LEU A C 1
ATOM 1473 O O . LEU A 1 202 ? 24.653 9.254 -12.495 1.00 82.56 202 LEU A O 1
ATOM 1477 N N . ILE A 1 203 ? 22.753 8.534 -11.533 1.00 82.38 203 ILE A N 1
ATOM 1478 C CA . ILE A 1 203 ? 23.407 7.639 -10.571 1.00 82.38 203 ILE A CA 1
ATOM 1479 C C . ILE A 1 203 ? 24.135 6.509 -11.309 1.00 82.38 203 ILE A C 1
ATOM 1481 O O . ILE A 1 203 ? 25.291 6.226 -11.003 1.00 82.38 203 ILE A O 1
ATOM 1485 N N . GLY A 1 204 ? 23.501 5.903 -12.317 1.00 79.00 204 GLY A N 1
ATOM 1486 C CA . GLY A 1 204 ? 24.127 4.880 -13.156 1.00 79.00 204 GLY A CA 1
ATOM 1487 C C . GLY A 1 204 ? 25.404 5.379 -13.834 1.00 79.00 204 GLY A C 1
ATOM 1488 O O . GLY A 1 204 ? 26.438 4.716 -13.768 1.00 79.00 204 GLY A O 1
ATOM 1489 N N . LEU A 1 205 ? 25.369 6.587 -14.404 1.00 79.94 205 LEU A N 1
ATOM 1490 C CA . LEU A 1 205 ? 26.550 7.223 -14.990 1.00 79.94 205 LEU A CA 1
ATOM 1491 C C . LEU A 1 205 ? 27.650 7.484 -13.952 1.00 79.94 205 LEU A C 1
ATOM 1493 O O . LEU A 1 205 ? 28.820 7.241 -14.239 1.00 79.94 205 LEU A O 1
ATOM 1497 N N . ALA A 1 206 ? 27.289 7.933 -12.748 1.00 82.62 206 ALA A N 1
ATOM 1498 C CA . ALA A 1 206 ? 28.242 8.226 -11.676 1.00 82.62 206 ALA A CA 1
ATOM 1499 C C . ALA A 1 206 ? 28.928 6.966 -11.125 1.00 82.62 206 ALA A C 1
ATOM 1501 O O . ALA A 1 206 ? 30.083 7.025 -10.712 1.00 82.62 206 ALA A O 1
ATOM 1502 N N . ILE A 1 207 ? 28.228 5.828 -11.130 1.00 81.94 207 ILE A N 1
ATOM 1503 C CA . ILE A 1 207 ? 28.736 4.539 -10.641 1.00 81.94 207 ILE A CA 1
ATOM 1504 C C . ILE A 1 207 ? 29.460 3.762 -11.750 1.00 81.94 207 ILE A C 1
ATOM 1506 O O . ILE A 1 207 ? 30.286 2.903 -11.448 1.00 81.94 207 ILE A O 1
ATOM 1510 N N . SER A 1 208 ? 29.230 4.088 -13.026 1.00 73.19 208 SER A N 1
ATOM 1511 C CA . SER A 1 208 ? 29.880 3.415 -14.161 1.00 73.19 208 SER A CA 1
ATOM 1512 C C . SER A 1 208 ? 31.419 3.286 -14.058 1.00 73.19 208 SER A C 1
ATOM 1514 O O . SER A 1 208 ? 31.923 2.211 -14.392 1.00 73.19 208 SER A O 1
ATOM 1516 N N . PRO A 1 209 ? 32.189 4.256 -13.506 1.00 77.06 209 PRO A N 1
ATOM 1517 C CA . PRO A 1 209 ? 33.638 4.111 -13.331 1.00 77.06 209 PRO A CA 1
ATOM 1518 C C . PRO A 1 209 ? 34.033 3.041 -12.301 1.00 77.06 209 PRO A C 1
ATOM 1520 O O . PRO A 1 209 ? 35.116 2.473 -12.400 1.00 77.06 209 PRO A O 1
ATOM 1523 N N . LEU A 1 210 ? 33.165 2.741 -11.327 1.00 66.75 210 LEU A N 1
ATOM 1524 C CA . LEU A 1 210 ? 33.404 1.717 -10.301 1.00 66.75 210 LEU A CA 1
ATOM 1525 C C . LEU A 1 210 ? 33.246 0.293 -10.854 1.00 66.75 210 LEU A C 1
ATOM 1527 O O . LEU A 1 210 ? 33.830 -0.638 -10.311 1.00 66.75 210 LEU A O 1
ATOM 1531 N N . GLY A 1 211 ? 32.479 0.120 -11.935 1.00 57.06 211 GLY A N 1
ATOM 1532 C CA . GLY A 1 211 ? 32.332 -1.160 -12.636 1.00 57.06 211 GLY A CA 1
ATOM 1533 C C . GLY A 1 211 ? 33.459 -1.463 -13.630 1.00 57.06 211 GLY A C 1
ATOM 1534 O O . GLY A 1 211 ? 33.577 -2.596 -14.085 1.00 57.06 211 GLY A O 1
ATOM 1535 N N . GLY A 1 212 ? 34.294 -0.470 -13.962 1.00 51.84 212 GLY A N 1
ATOM 1536 C CA . GLY A 1 212 ? 35.381 -0.580 -14.942 1.00 51.84 212 GLY A CA 1
ATOM 1537 C C . GLY A 1 212 ? 36.698 -1.164 -14.417 1.00 51.84 212 GLY A C 1
ATOM 1538 O O . GLY A 1 212 ? 37.643 -1.276 -15.189 1.00 51.84 212 GLY A O 1
ATOM 1539 N N . THR A 1 213 ? 36.795 -1.533 -13.135 1.00 47.47 213 THR A N 1
ATOM 1540 C CA . THR A 1 213 ? 37.997 -2.163 -12.544 1.00 47.47 213 THR A CA 1
ATOM 1541 C C . THR A 1 213 ? 37.939 -3.696 -12.504 1.00 47.47 213 THR A C 1
ATOM 1543 O O . THR A 1 213 ? 38.852 -4.325 -11.974 1.00 47.47 213 THR A O 1
ATOM 1546 N N . ALA A 1 214 ? 36.901 -4.310 -13.079 1.00 45.88 214 ALA A N 1
ATOM 1547 C CA . ALA A 1 214 ? 36.778 -5.760 -13.229 1.00 45.88 214 ALA A CA 1
ATOM 1548 C C . ALA A 1 214 ? 36.772 -6.148 -14.718 1.00 45.88 214 ALA A C 1
ATOM 1550 O O . ALA A 1 214 ? 35.733 -6.495 -15.281 1.00 45.88 214 ALA A O 1
ATOM 1551 N N . GLY A 1 215 ? 37.938 -6.049 -15.356 1.00 37.34 215 GLY A N 1
ATOM 1552 C CA . GLY A 1 215 ? 38.194 -6.479 -16.731 1.00 37.34 215 GLY A CA 1
ATOM 1553 C C . GLY A 1 215 ? 39.683 -6.602 -16.980 1.00 37.34 215 GLY A C 1
ATOM 1554 O O . GLY A 1 215 ? 40.357 -5.556 -16.880 1.00 37.34 215 GLY A O 1
#

Secondary structure (DSSP, 8-state):
-HHHHHHHHHHHHHHHHH---HHHHHHHHHHHHHHHHHHHHHHHHHHHHHHHHHHHHHHHHHHHHHHH-HHHHHHHHHHHHHHTT--HHHHHHHHHHHTTSHHHHHHHHHHHTS---GGG---HHHHHHHHHHHHHHHHHHHHHHHHH-SSHHHHHHHHHHHHHHHHHHHHHHHHHHTTS-HHHHHHHHHHHHHHHHHHHHHHHHHHHHHHTT--

pLDDT: mean 88.02, std 8.78, range [37.34, 96.75]

Sequence (215 aa):
MQDGVLTTAGVLAGLSGAVANHSQVVLAALASTAAGALSMGAGAYLGTNAESEVLQSELARARTDIERQPYLAQEALLDQLEKEGLSREAGYRVVRLLSSSPQTLISTAEQKIFGLSRSMLANAAVDGLVMGVAFAVGALIPLLPYLLISSTRPALFAALAATAVALFGVGYFEGWLARKTRWRSGLRFLLIALGAAAVGYLIGLAISPLGGTAG

Solvent-accessible surface area (backbone atoms only — not comparable to full-atom values): 10595 Å² total; per-residue (Å²): 60,69,62,19,28,52,54,41,36,21,49,47,34,14,37,61,45,42,44,87,54,46,70,60,44,52,53,52,45,52,52,51,41,53,52,49,15,52,48,45,11,50,48,39,21,52,50,39,41,52,54,34,53,53,52,50,52,51,51,52,48,53,48,53,50,36,73,75,40,51,66,59,48,46,52,54,48,31,56,48,34,37,75,75,68,39,53,68,71,59,22,48,55,50,44,56,58,32,62,73,35,67,70,56,34,45,57,48,39,36,38,72,72,70,68,45,57,80,88,73,58,64,61,22,70,58,48,8,50,51,42,16,51,31,16,45,61,23,25,44,52,24,43,47,33,51,76,74,33,89,46,57,68,67,14,48,56,46,14,52,51,45,36,40,53,48,38,23,51,52,24,27,50,51,14,52,76,69,73,48,64,30,67,62,35,11,50,51,37,32,53,52,47,53,50,45,35,53,50,23,28,53,51,13,50,70,47,26,70,73,62,66,78,76,123